Protein AF-A0AA40EVZ8-F1 (afdb_monomer)

Radius of gyration: 26.09 Å; Cα contacts (8 Å, |Δi|>4): 623; chains: 1; bounding box: 68×46×66 Å

Mean predicted aligned error: 11.77 Å

Sequence (344 aa):
MRFLNFVPLALCVHDVLAAGPPVFFFTKFPTSTTALRDELITRMDNISRWSCTNEPGVTKYALVIPRGGGDNLTAYSIEQYDDDPTFLSHLSAPLVSTSLFSWSTSTPNLWTSDPLVQNFTLLPNDMTFSKPEFAKASNPYIVVESLTYTSGGVHHVMDHWEEEVAAARNETGTLLFGVYGDPTNNNRLWTLAAYESEQYWREVHEKSETARELRFAWWAAEELVGLGSRFYCYNLTDNFPAEVDKILAYLNFDMVSQGTYYVSDGDGSTGRGWRTQPSADVIEKLWLDYFAGIGIAAKERAIGFDSDHFFFQEILKKSVGFLSRAWMLRRILAIIRRVTISIM

Foldseek 3Di:
DDKFKWWWPAKAADPDQQPAFKKKKKKKFQFPDLVLVVLLSVLLNVLRVCCSVPQNQFRIWTKIDGPDPPDSRMIMIITMGSDPVSVVVSCVDPSNCVSPVVCVVPDPRGHPDPMDMFIWAADPDCQWDAAPCVNVQPTWTKMKDKDFAPFPADPVCVVLSNVLSVQLVVQPFWRIWGKTAGPVHRRMIMIITIGSDPCCCVPPSCPDPSNQDDDDDDDPPLVVPQPPLQVVLVCCVPPNVVVLVSDQEAEAEPADDDAAKEKEPQVCVVVDADDFAPCLVVRRVVVCVVCVRVVGDHHYDHYYSSGSRNSCCPRSVHGYMYIHGDDDDPPPVVVVVPDDDDDD

InterPro domains:
  IPR007484 Peptidase M28 [PF04389] (206-314)
  IPR011008 Dimeric alpha-beta barrel [SSF54909] (140-215)

Secondary structure (DSSP, 8-state):
-EEEEEEEEEEEE-----SSS-EEEEEEEEBSSHHHHHHHHHHHHHHHHHHHHH-TTEEEEEEEEETTSS-SSEEEEEEEESSHHHHHHHHHSHHHIIIIIIHHHHSTT-BSSPPEEEEEEEPSS--EEE-GGGGG-SS-EEEEEEEE-SSS-GGGGHHHHHHHHHHHHH-TTEEEEEEEEETTEEEEEEEEEEES-HHHHHHTGGGSTTSPPPPP-----GGGTSHHHHHHHHHHHHH-HHHHHT--EEEE-----SS-EEEEESS-TTS-SSPPPTTHHHHHHHHHHHHHHTT---EEEE--SSSTHHHHHHTS--EEEEEEE----SSGGGTGGG------

Structure (mmCIF, N/CA/C/O backbone):
data_AF-A0AA40EVZ8-F1
#
_entry.id   AF-A0AA40EVZ8-F1
#
loop_
_atom_site.group_PDB
_atom_site.id
_atom_site.type_symbol
_atom_site.label_atom_id
_atom_site.label_alt_id
_atom_site.label_comp_id
_atom_site.label_asym_id
_atom_site.label_entity_id
_atom_site.label_seq_id
_atom_site.pdbx_PDB_ins_code
_atom_site.Cartn_x
_atom_site.Cartn_y
_atom_site.Cartn_z
_atom_site.occupancy
_atom_site.B_iso_or_equiv
_atom_site.auth_seq_id
_atom_site.auth_comp_id
_atom_site.auth_asym_id
_atom_site.auth_atom_id
_atom_site.pdbx_PDB_model_num
ATOM 1 N N . MET A 1 1 ? 4.865 7.133 -0.398 1.00 43.25 1 MET A N 1
ATOM 2 C CA . MET A 1 1 ? 4.181 5.924 0.093 1.00 43.25 1 MET A CA 1
ATOM 3 C C . MET A 1 1 ? 4.018 6.064 1.594 1.00 43.25 1 MET A C 1
ATOM 5 O O . MET A 1 1 ? 4.972 6.472 2.250 1.00 43.25 1 MET A O 1
ATOM 9 N N . ARG A 1 2 ? 2.814 5.860 2.127 1.00 54.88 2 ARG A N 1
ATOM 10 C CA . ARG A 1 2 ? 2.599 5.744 3.576 1.00 54.88 2 ARG A CA 1
ATOM 11 C C . ARG A 1 2 ? 2.208 4.301 3.839 1.00 54.88 2 ARG A C 1
ATOM 13 O O . ARG A 1 2 ? 1.255 3.848 3.222 1.00 54.88 2 ARG A O 1
ATOM 20 N N . PHE A 1 3 ? 2.956 3.643 4.715 1.00 52.53 3 PHE A N 1
ATOM 21 C CA . PHE A 1 3 ? 2.751 2.256 5.112 1.00 52.53 3 PHE A CA 1
ATOM 22 C C . PHE A 1 3 ? 2.165 2.234 6.516 1.00 52.53 3 PHE A C 1
ATOM 24 O O . PHE A 1 3 ? 2.701 2.889 7.416 1.00 52.53 3 PHE A O 1
ATOM 31 N N . LEU A 1 4 ? 1.071 1.505 6.700 1.00 73.75 4 LEU A N 1
ATOM 32 C CA . LEU A 1 4 ? 0.518 1.221 8.014 1.00 73.75 4 LEU A CA 1
ATOM 33 C C . LEU A 1 4 ? 0.365 -0.286 8.151 1.00 73.75 4 LEU A C 1
ATOM 35 O O . LEU A 1 4 ? -0.338 -0.911 7.360 1.00 73.75 4 LEU A O 1
ATOM 39 N N . ASN A 1 5 ? 1.013 -0.844 9.172 1.00 79.75 5 ASN A N 1
ATOM 40 C CA . ASN A 1 5 ? 1.009 -2.280 9.415 1.00 79.75 5 ASN A CA 1
ATOM 41 C C . ASN A 1 5 ? 0.344 -2.559 10.752 1.00 79.75 5 ASN A C 1
ATOM 43 O O . ASN A 1 5 ? 0.558 -1.820 11.719 1.00 79.75 5 ASN A O 1
ATOM 47 N N . PHE A 1 6 ? -0.444 -3.627 10.816 1.00 82.25 6 PHE A N 1
ATOM 48 C CA . PHE A 1 6 ? -1.391 -3.802 11.906 1.00 82.25 6 PHE A CA 1
ATOM 49 C C . PHE A 1 6 ? -1.311 -5.148 12.623 1.00 82.25 6 PHE A C 1
ATOM 51 O O . PHE A 1 6 ? -0.809 -6.148 12.101 1.00 82.25 6 PHE A O 1
ATOM 58 N N . VAL A 1 7 ? -1.836 -5.152 13.848 1.00 75.25 7 VAL A N 1
ATOM 59 C CA . VAL A 1 7 ? -2.232 -6.344 14.601 1.00 75.25 7 VAL A CA 1
ATOM 60 C C . VAL A 1 7 ? -3.764 -6.402 14.601 1.00 75.25 7 VAL A C 1
ATOM 62 O O . VAL A 1 7 ? -4.383 -5.435 15.059 1.00 75.25 7 VAL A O 1
ATOM 65 N N . PRO A 1 8 ? -4.387 -7.477 14.087 1.00 74.38 8 PRO A N 1
ATOM 66 C CA . PRO A 1 8 ? -5.832 -7.646 14.174 1.00 74.38 8 PRO A CA 1
ATOM 67 C C . PRO A 1 8 ? -6.249 -8.018 15.598 1.00 74.38 8 PRO A C 1
ATOM 69 O O . PRO A 1 8 ? -5.583 -8.798 16.276 1.00 74.38 8 PRO A O 1
ATOM 72 N N . LEU A 1 9 ? -7.367 -7.452 16.041 1.00 72.25 9 LEU A N 1
ATOM 73 C CA . LEU A 1 9 ? -7.984 -7.708 17.346 1.00 72.25 9 LEU A CA 1
ATOM 74 C C . LEU A 1 9 ? -9.318 -8.444 17.206 1.00 72.25 9 LEU A C 1
ATOM 76 O O . LEU A 1 9 ? -9.661 -9.276 18.040 1.00 72.25 9 LEU A O 1
ATOM 80 N N . ALA A 1 10 ? -10.032 -8.157 16.121 1.00 71.12 10 ALA A N 1
ATOM 81 C CA . ALA A 1 10 ? -11.220 -8.866 15.676 1.00 71.12 10 ALA A CA 1
ATOM 82 C C . ALA A 1 10 ? -11.133 -9.004 14.156 1.00 71.12 10 ALA A C 1
ATOM 84 O O . ALA A 1 10 ? -10.716 -8.054 13.488 1.00 71.12 10 ALA A O 1
ATOM 85 N N . LEU A 1 11 ? -11.495 -10.171 13.626 1.00 76.38 11 LEU A N 1
ATOM 86 C CA . LEU A 1 11 ? -11.513 -10.442 12.194 1.00 76.38 11 LEU A CA 1
ATOM 87 C C . LEU A 1 11 ? -12.752 -11.272 11.856 1.00 76.38 11 LEU A C 1
ATOM 89 O O . LEU A 1 11 ? -12.916 -12.385 12.352 1.00 76.38 11 LEU A O 1
ATOM 93 N N . CYS A 1 12 ? -13.604 -10.720 11.004 1.00 76.94 12 CYS A N 1
ATOM 94 C CA . CYS A 1 12 ? -14.681 -11.421 10.328 1.00 76.94 12 CYS A CA 1
ATOM 95 C C . CYS A 1 12 ? -14.440 -11.339 8.825 1.00 76.94 12 CYS A C 1
ATOM 97 O O . CYS A 1 12 ? -14.212 -10.250 8.296 1.00 76.94 12 CYS A O 1
ATOM 99 N N . VAL A 1 13 ? -14.482 -12.485 8.152 1.00 76.38 13 VAL A N 1
ATOM 100 C CA . VAL A 1 13 ? -14.365 -12.575 6.698 1.00 76.38 13 VAL A CA 1
ATOM 101 C C . VAL A 1 13 ? -15.349 -13.630 6.225 1.00 76.38 13 VAL A C 1
ATOM 103 O O . VAL A 1 13 ? -15.296 -14.776 6.677 1.00 76.38 13 VAL A O 1
ATOM 106 N N . HIS A 1 14 ? -16.242 -13.242 5.325 1.00 70.31 14 HIS A N 1
ATOM 107 C CA . HIS A 1 14 ? -17.140 -14.155 4.641 1.00 70.31 14 HIS A CA 1
ATOM 108 C C . HIS A 1 14 ? -16.709 -14.293 3.181 1.00 70.31 14 HIS A C 1
ATOM 110 O O . HIS A 1 14 ? -16.587 -13.300 2.465 1.00 70.31 14 HIS A O 1
ATOM 116 N N . ASP A 1 15 ? -16.508 -15.534 2.734 1.00 57.72 15 ASP A N 1
ATOM 117 C CA . ASP A 1 15 ? -16.318 -15.862 1.319 1.00 57.72 15 ASP A CA 1
ATOM 118 C C . ASP A 1 15 ? -17.684 -15.870 0.625 1.00 57.72 15 ASP A C 1
ATOM 120 O O . ASP A 1 15 ? -18.272 -16.921 0.362 1.00 57.72 15 ASP A O 1
ATOM 124 N N . VAL A 1 16 ? -18.231 -14.682 0.384 1.00 55.97 16 VAL A N 1
ATOM 125 C CA . VAL A 1 16 ? -19.480 -14.514 -0.361 1.00 55.97 16 VAL A CA 1
ATOM 126 C C . VAL A 1 16 ? -19.206 -13.570 -1.520 1.00 55.97 16 VAL A C 1
ATOM 128 O O . VAL A 1 16 ? -18.568 -12.530 -1.362 1.00 55.97 16 VAL A O 1
ATOM 131 N N . LEU A 1 17 ? -19.647 -13.967 -2.713 1.00 53.94 17 LEU A N 1
ATOM 132 C CA . LEU A 1 17 ? -19.655 -13.072 -3.864 1.00 53.94 17 LEU A CA 1
ATOM 133 C C . LEU A 1 17 ? -20.630 -11.936 -3.555 1.00 53.94 17 LEU A C 1
ATOM 135 O O . LEU A 1 17 ? -21.810 -12.204 -3.326 1.00 53.94 17 LEU A O 1
ATOM 139 N N . ALA A 1 18 ? -20.130 -10.701 -3.548 1.00 57.94 18 ALA A N 1
ATOM 140 C CA . ALA A 1 18 ? -20.951 -9.529 -3.284 1.00 57.94 18 ALA A CA 1
ATOM 141 C C . ALA A 1 18 ? -22.151 -9.488 -4.243 1.00 57.94 18 ALA A C 1
ATOM 143 O O . ALA A 1 18 ? -22.001 -9.668 -5.455 1.00 57.94 18 ALA A O 1
ATOM 144 N N . ALA A 1 19 ? -23.347 -9.273 -3.693 1.00 54.97 19 ALA A N 1
ATOM 145 C CA . ALA A 1 19 ? -24.580 -9.200 -4.476 1.00 54.97 19 ALA A CA 1
ATOM 146 C C . ALA A 1 19 ? -24.667 -7.916 -5.330 1.00 54.97 19 ALA A C 1
ATOM 148 O O . ALA A 1 19 ? -25.376 -7.895 -6.340 1.00 54.97 19 ALA A O 1
ATOM 149 N N . GLY A 1 20 ? -23.931 -6.868 -4.942 1.00 60.66 20 GLY A N 1
ATOM 150 C CA . GLY A 1 20 ? -23.791 -5.590 -5.641 1.00 60.66 20 GLY A CA 1
ATOM 151 C C . GLY A 1 20 ? -22.326 -5.131 -5.722 1.00 60.66 20 GLY A C 1
ATOM 152 O O . GLY A 1 20 ? -21.421 -5.924 -5.459 1.00 60.66 20 GLY A O 1
ATOM 153 N N . PRO A 1 21 ? -22.054 -3.876 -6.139 1.00 73.75 21 PRO A N 1
ATOM 154 C CA . PRO A 1 21 ? -20.709 -3.319 -6.070 1.00 73.75 21 PRO A CA 1
ATOM 155 C C . PRO A 1 21 ? -20.333 -3.128 -4.592 1.00 73.75 21 PRO A C 1
ATOM 157 O O . PRO A 1 21 ? -20.949 -2.290 -3.928 1.00 73.75 21 PRO A O 1
ATOM 160 N N . PRO A 1 22 ? -19.349 -3.874 -4.062 1.00 82.56 22 PRO A N 1
ATOM 161 C CA . PRO A 1 22 ? -19.031 -3.805 -2.651 1.00 82.56 22 PRO A CA 1
ATOM 162 C C . PRO A 1 22 ? -18.522 -2.424 -2.260 1.00 82.56 22 PRO A C 1
ATOM 164 O O . PRO A 1 22 ? -17.801 -1.759 -3.009 1.00 82.56 22 PRO A O 1
ATOM 167 N N . VAL A 1 23 ? -18.872 -2.029 -1.044 1.00 87.19 23 VAL A N 1
ATOM 168 C CA . VAL A 1 23 ? -18.446 -0.771 -0.435 1.00 87.19 23 VAL A CA 1
ATOM 169 C C . VAL A 1 23 ? -17.374 -1.092 0.582 1.00 87.19 23 VAL A C 1
ATOM 171 O O . VAL A 1 23 ? -17.553 -1.991 1.403 1.00 87.19 23 VAL A O 1
ATOM 174 N N . PHE A 1 24 ? -16.257 -0.375 0.528 1.00 89.38 24 PHE A N 1
ATOM 175 C CA . PHE A 1 24 ? -15.118 -0.637 1.392 1.00 89.38 24 PHE A CA 1
ATOM 176 C C . PHE A 1 24 ? -14.679 0.636 2.116 1.00 89.38 24 PHE A C 1
ATOM 178 O O . PHE A 1 24 ? -14.415 1.662 1.488 1.00 89.38 24 PHE A O 1
ATOM 185 N N . PHE A 1 25 ? -14.508 0.534 3.433 1.00 91.62 25 PHE A N 1
ATOM 186 C CA . PHE A 1 25 ? -14.056 1.617 4.292 1.00 91.62 25 PHE A CA 1
ATOM 187 C C . PHE A 1 25 ? -12.798 1.244 5.070 1.00 91.62 25 PHE A C 1
ATOM 189 O O . PHE A 1 25 ? -12.680 0.164 5.649 1.00 91.62 25 PHE A O 1
ATOM 196 N N . PHE A 1 26 ? -11.880 2.203 5.141 1.00 93.38 26 PHE A N 1
ATOM 197 C CA . PHE A 1 26 ? -10.767 2.210 6.074 1.00 93.38 26 PHE A CA 1
ATOM 198 C C . PHE A 1 26 ? -10.894 3.430 6.985 1.00 93.38 26 PHE A C 1
ATOM 200 O O . PHE A 1 26 ? -10.751 4.570 6.533 1.00 93.38 26 PHE A O 1
ATOM 207 N N . THR A 1 27 ? -11.167 3.201 8.268 1.00 94.81 27 THR A N 1
ATOM 208 C CA . THR A 1 27 ? -11.400 4.283 9.230 1.00 94.81 27 THR A CA 1
ATOM 209 C C . THR A 1 27 ? -10.268 4.365 10.237 1.00 94.81 27 THR A C 1
ATOM 211 O O . THR A 1 27 ? -9.877 3.363 10.829 1.00 94.81 27 THR A O 1
ATOM 214 N N . LYS A 1 28 ? -9.752 5.574 10.470 1.00 95.25 28 LYS A N 1
ATOM 215 C CA . LYS A 1 28 ? -8.812 5.886 11.549 1.00 95.25 28 LYS A CA 1
ATOM 216 C C . LYS A 1 28 ? -9.556 6.535 12.713 1.00 95.25 28 LYS A C 1
ATOM 218 O O . LYS A 1 28 ? -10.166 7.587 12.538 1.00 95.25 28 LYS A O 1
ATOM 223 N N . PHE A 1 29 ? -9.387 5.981 13.909 1.00 96.31 29 PHE A N 1
ATOM 224 C CA . PHE A 1 29 ? -9.956 6.478 15.162 1.00 96.31 29 PHE A CA 1
ATOM 225 C C . PHE A 1 29 ? -8.851 6.994 16.098 1.00 96.31 29 PHE A C 1
ATOM 227 O O . PHE A 1 29 ? -8.222 6.201 16.805 1.00 96.31 29 PHE A O 1
ATOM 234 N N . PRO A 1 30 ? -8.570 8.309 16.116 1.00 96.62 30 PRO A N 1
ATOM 235 C CA . PRO A 1 30 ? -7.475 8.873 16.898 1.00 96.62 30 PRO A CA 1
ATOM 236 C C . PRO A 1 30 ? -7.960 9.272 18.301 1.00 96.62 30 PRO A C 1
ATOM 238 O O . PRO A 1 30 ? -8.280 10.437 18.554 1.00 96.62 30 PRO A O 1
ATOM 241 N N . THR A 1 31 ? -8.053 8.309 19.221 1.00 97.75 31 THR A N 1
ATOM 242 C CA . THR A 1 31 ? -8.566 8.580 20.577 1.00 97.75 31 THR A CA 1
ATOM 243 C C . THR A 1 31 ? -7.621 9.460 21.398 1.00 97.75 31 THR A C 1
ATOM 245 O O . THR A 1 31 ? -6.427 9.548 21.118 1.00 97.75 31 THR A O 1
ATOM 248 N N . SER A 1 32 ? -8.143 10.135 22.421 1.00 97.44 32 SER A N 1
ATOM 249 C CA . SER A 1 32 ? -7.351 11.021 23.286 1.00 97.44 32 SER A CA 1
ATOM 250 C C . SER A 1 32 ? -6.567 10.305 24.385 1.00 97.44 32 SER A C 1
ATOM 252 O O . SER A 1 32 ? -5.611 10.871 24.915 1.00 97.44 32 SER A O 1
ATOM 254 N N . THR A 1 33 ? -6.945 9.072 24.737 1.00 97.19 33 THR A N 1
ATOM 255 C CA . THR A 1 33 ? -6.269 8.277 25.771 1.00 97.19 33 THR A CA 1
ATOM 256 C C . THR A 1 33 ? -6.293 6.790 25.430 1.00 97.19 33 THR A C 1
ATOM 258 O O . THR A 1 33 ? -7.223 6.305 24.789 1.00 97.19 33 THR A O 1
ATOM 261 N N . THR A 1 34 ? -5.317 6.033 25.934 1.00 95.81 34 THR A N 1
ATOM 262 C CA . THR A 1 34 ? -5.272 4.571 25.761 1.00 95.81 34 THR A CA 1
ATOM 263 C C . THR A 1 34 ? -6.494 3.873 26.367 1.00 95.81 34 THR A C 1
ATOM 265 O O . THR A 1 34 ? -6.986 2.916 25.787 1.00 95.81 34 THR A O 1
ATOM 268 N N . ALA A 1 35 ? -7.046 4.378 27.476 1.00 96.75 35 ALA A N 1
ATOM 269 C CA . ALA A 1 35 ? -8.259 3.812 28.073 1.00 96.75 35 ALA A CA 1
ATOM 270 C C . ALA A 1 35 ? -9.471 3.928 27.132 1.00 96.75 35 ALA A C 1
ATOM 272 O O . ALA A 1 35 ? -10.226 2.973 26.972 1.00 96.75 35 ALA A O 1
ATOM 273 N N . LEU A 1 36 ? -9.622 5.072 26.457 1.00 97.50 36 LEU A N 1
ATOM 274 C CA . LEU A 1 36 ? -10.677 5.275 25.462 1.00 97.50 36 LEU A CA 1
ATOM 275 C C . LEU A 1 36 ? -10.440 4.444 24.196 1.00 97.50 36 LEU A C 1
ATOM 277 O O . LEU A 1 36 ? -11.393 3.928 23.617 1.00 97.50 36 LEU A O 1
ATOM 281 N N . ARG A 1 37 ? -9.176 4.269 23.792 1.00 96.00 37 ARG A N 1
ATOM 282 C CA . ARG A 1 37 ? -8.767 3.341 22.727 1.00 96.00 37 ARG A CA 1
ATOM 283 C C . ARG A 1 37 ? -9.192 1.908 23.052 1.00 96.00 37 ARG A C 1
ATOM 285 O O . ARG A 1 37 ? -9.784 1.244 22.208 1.00 96.00 37 ARG A O 1
ATOM 292 N N . ASP A 1 38 ? -8.919 1.438 24.264 1.00 95.00 38 ASP A N 1
ATOM 293 C CA . ASP A 1 38 ? -9.247 0.077 24.708 1.00 95.00 38 ASP A CA 1
ATOM 294 C C . ASP A 1 38 ? -10.770 -0.130 24.853 1.00 95.00 38 ASP A C 1
ATOM 296 O O . ASP A 1 38 ? -11.300 -1.192 24.508 1.00 95.00 38 ASP A O 1
ATOM 300 N N . GLU A 1 39 ? -11.501 0.901 25.291 1.00 96.38 39 GLU A N 1
ATOM 301 C CA . GLU A 1 39 ? -12.966 0.877 25.321 1.00 96.38 39 GLU A CA 1
ATOM 302 C C . GLU A 1 39 ? -13.566 0.840 23.905 1.00 96.38 39 GLU A C 1
ATOM 304 O O . GLU A 1 39 ? -14.451 0.022 23.639 1.00 96.38 39 GLU A O 1
ATOM 309 N N . LEU A 1 40 ? -13.049 1.655 22.975 1.00 95.94 40 LEU A N 1
ATOM 310 C CA . LEU A 1 40 ? -13.421 1.599 21.558 1.00 95.94 40 LEU A CA 1
ATOM 311 C C . LEU A 1 40 ? -13.184 0.197 20.992 1.00 95.94 40 LEU A C 1
ATOM 313 O O . LEU A 1 40 ? -14.065 -0.343 20.327 1.00 95.94 40 LEU A O 1
ATOM 317 N N . ILE A 1 41 ? -12.024 -0.405 21.284 1.00 94.06 41 ILE A N 1
ATOM 318 C CA . ILE A 1 41 ? -11.699 -1.760 20.834 1.00 94.06 41 ILE A CA 1
ATOM 319 C C . ILE A 1 41 ? -12.754 -2.754 21.311 1.00 94.06 41 ILE A C 1
ATOM 321 O O . ILE A 1 41 ? -13.282 -3.519 20.512 1.00 94.06 41 ILE A O 1
ATOM 325 N N . THR A 1 42 ? -13.091 -2.717 22.599 1.00 94.25 42 THR A N 1
ATOM 326 C CA . THR A 1 42 ? -14.072 -3.634 23.197 1.00 94.25 42 THR A CA 1
ATOM 327 C C . THR A 1 42 ? -15.445 -3.494 22.535 1.00 94.25 42 THR A C 1
ATOM 329 O O . THR A 1 42 ? -16.118 -4.484 22.245 1.00 94.25 42 THR A O 1
ATOM 332 N N . ARG A 1 43 ? -15.871 -2.256 22.264 1.00 94.75 43 ARG A N 1
ATOM 333 C CA . ARG A 1 43 ? -17.155 -1.957 21.615 1.00 94.75 43 ARG A CA 1
ATOM 334 C C . ARG A 1 43 ? -17.179 -2.428 20.160 1.00 94.75 43 ARG A C 1
ATOM 336 O O . ARG A 1 43 ? -18.139 -3.072 19.747 1.00 94.75 43 ARG A O 1
ATOM 343 N N . MET A 1 44 ? -16.113 -2.156 19.413 1.00 93.75 44 MET A N 1
ATOM 344 C CA . MET A 1 44 ? -15.973 -2.543 18.008 1.00 93.75 44 MET A CA 1
ATOM 345 C C . MET A 1 44 ? -15.795 -4.056 17.825 1.00 93.75 44 MET A C 1
ATOM 347 O O . MET A 1 44 ? -16.301 -4.604 16.853 1.00 93.75 44 MET A O 1
ATOM 351 N N . ASP A 1 45 ? -15.144 -4.753 18.759 1.00 90.69 45 ASP A N 1
ATOM 352 C CA . ASP A 1 45 ? -15.052 -6.221 18.775 1.00 90.69 45 ASP A CA 1
ATOM 353 C C . ASP A 1 45 ? -16.440 -6.865 18.934 1.00 90.69 45 ASP A C 1
ATOM 355 O O . ASP A 1 45 ? -16.804 -7.780 18.193 1.00 90.69 45 ASP A O 1
ATOM 359 N N . ASN A 1 46 ? -17.272 -6.323 19.831 1.00 92.06 46 ASN A N 1
ATOM 360 C CA . ASN A 1 46 ? -18.659 -6.768 19.979 1.00 92.06 46 ASN A CA 1
ATOM 361 C C . ASN A 1 46 ? -19.484 -6.528 18.707 1.00 92.06 46 ASN A C 1
ATOM 363 O O . ASN A 1 46 ? -20.229 -7.420 18.296 1.00 92.06 46 ASN A O 1
ATOM 367 N N . ILE A 1 47 ? -19.333 -5.358 18.074 1.00 93.06 47 ILE A N 1
ATOM 368 C CA . ILE A 1 47 ? -19.968 -5.060 16.782 1.00 93.06 47 ILE A CA 1
ATOM 369 C C . ILE A 1 47 ? -19.504 -6.069 15.731 1.00 93.06 47 ILE A C 1
ATOM 371 O O . ILE A 1 47 ? -20.343 -6.701 15.098 1.00 93.06 47 ILE A O 1
ATOM 375 N N . SER A 1 48 ? -18.194 -6.271 15.587 1.00 89.81 48 SER A N 1
ATOM 376 C CA . SER A 1 48 ? -17.606 -7.170 14.593 1.00 89.81 48 SER A CA 1
ATOM 377 C C . SER A 1 48 ? -18.161 -8.591 14.710 1.00 89.81 48 SER A C 1
ATOM 379 O O . SER A 1 48 ? -18.687 -9.125 13.735 1.00 89.81 48 SER A O 1
ATOM 381 N N . ARG A 1 49 ? -18.131 -9.190 15.910 1.00 88.12 49 ARG A N 1
ATOM 382 C CA . ARG A 1 49 ? -18.638 -10.558 16.134 1.00 88.12 49 ARG A CA 1
ATOM 383 C C . ARG A 1 49 ? -20.136 -10.685 15.879 1.00 88.12 49 ARG A C 1
ATOM 385 O O . ARG A 1 49 ? -20.583 -11.689 15.322 1.00 88.12 49 ARG A O 1
ATOM 392 N N . TRP A 1 50 ? -20.911 -9.687 16.304 1.00 92.00 50 TRP A N 1
ATOM 393 C CA . TRP A 1 50 ? -22.352 -9.677 16.078 1.00 92.00 50 TRP A CA 1
ATOM 394 C C . TRP A 1 50 ? -22.673 -9.556 14.588 1.00 92.00 50 TRP A C 1
ATOM 396 O O . TRP A 1 50 ? -23.440 -10.373 14.082 1.00 92.00 50 TRP A O 1
ATOM 406 N N . SER A 1 51 ? -22.036 -8.615 13.889 1.00 91.12 51 SER A N 1
ATOM 407 C CA . SER A 1 51 ? -22.212 -8.384 12.448 1.00 91.12 51 SER A CA 1
ATOM 408 C C . SER A 1 51 ? -21.882 -9.654 11.666 1.00 91.12 51 SER A C 1
ATOM 410 O O . SER A 1 51 ? -22.704 -10.138 10.900 1.00 91.12 51 SER A O 1
ATOM 412 N N . CYS A 1 52 ? -20.762 -10.304 12.000 1.00 83.88 52 CYS A N 1
ATOM 413 C CA . CYS A 1 52 ? -20.338 -11.574 11.402 1.00 83.88 52 CYS A CA 1
ATOM 414 C C . CYS A 1 52 ? -21.366 -12.713 11.520 1.00 83.88 52 CYS A C 1
ATOM 416 O O . CYS A 1 52 ? -21.358 -13.672 10.758 1.00 83.88 52 CYS A O 1
ATOM 418 N N . THR A 1 53 ? -22.226 -12.665 12.538 1.00 87.50 53 THR A N 1
ATOM 419 C CA . THR A 1 53 ? -23.222 -13.718 12.777 1.00 87.50 53 THR A CA 1
ATOM 420 C C . THR A 1 53 ? -24.602 -13.334 12.242 1.00 87.50 53 THR A C 1
ATOM 422 O O . THR A 1 53 ? -25.384 -14.210 11.882 1.00 87.50 53 THR A O 1
ATOM 425 N N . ASN A 1 54 ? -24.928 -12.039 12.226 1.00 91.56 54 ASN A N 1
ATOM 426 C CA . ASN A 1 54 ? -26.296 -11.552 12.037 1.00 91.56 54 ASN A CA 1
ATOM 427 C C . ASN A 1 54 ? -26.485 -10.729 10.756 1.00 91.56 54 ASN A C 1
ATOM 429 O O . ASN A 1 54 ? -27.625 -10.494 10.361 1.00 91.56 54 ASN A O 1
ATOM 433 N N . GLU A 1 55 ? -25.403 -10.305 10.103 1.00 91.62 55 GLU A N 1
ATOM 434 C CA . GLU A 1 55 ? -25.434 -9.418 8.942 1.00 91.62 55 GLU A CA 1
ATOM 435 C C . GLU A 1 55 ? -24.674 -10.055 7.769 1.00 91.62 55 GLU A C 1
ATOM 437 O O . GLU A 1 55 ? -23.496 -9.773 7.560 1.00 91.62 55 GLU A O 1
ATOM 442 N N . PRO A 1 56 ? -25.330 -10.922 6.976 1.00 84.19 56 PRO A N 1
ATOM 443 C CA . PRO A 1 56 ? -24.653 -11.723 5.953 1.00 84.19 56 PRO A CA 1
ATOM 444 C C . PRO A 1 56 ? -23.964 -10.900 4.854 1.00 84.19 56 PRO A C 1
ATOM 446 O O . PRO A 1 56 ? -23.042 -11.409 4.227 1.00 84.19 56 PRO A O 1
ATOM 449 N N . GLY A 1 57 ? -24.380 -9.649 4.632 1.00 87.25 57 GLY A N 1
ATOM 450 C CA . GLY A 1 57 ? -23.743 -8.756 3.661 1.00 87.25 57 GLY A CA 1
ATOM 451 C C . GLY A 1 57 ? -22.527 -7.984 4.198 1.00 87.25 57 GLY A C 1
ATOM 452 O O . GLY A 1 57 ? -21.950 -7.181 3.468 1.00 87.25 57 GLY A O 1
ATOM 453 N N . VAL A 1 58 ? -22.125 -8.191 5.460 1.00 90.12 58 VAL A N 1
ATOM 454 C CA . VAL A 1 58 ? -20.879 -7.648 6.032 1.00 90.12 58 VAL A CA 1
ATOM 455 C C . VAL A 1 58 ? -19.744 -8.619 5.724 1.00 90.12 58 VAL A C 1
ATOM 457 O O . VAL A 1 58 ? -19.434 -9.515 6.503 1.00 90.12 58 VAL A O 1
ATOM 460 N N . THR A 1 59 ? -19.127 -8.474 4.554 1.00 85.75 59 THR A N 1
ATOM 461 C CA . THR A 1 59 ? -18.178 -9.465 4.020 1.00 85.75 59 THR A CA 1
ATOM 462 C C . THR A 1 59 ? -16.793 -9.399 4.644 1.00 85.75 59 THR A C 1
ATOM 464 O O . THR A 1 59 ? -16.116 -10.426 4.725 1.00 85.75 59 THR A O 1
ATOM 467 N N . LYS A 1 60 ? -16.352 -8.226 5.109 1.00 86.94 60 LYS A N 1
ATOM 468 C CA . LYS A 1 60 ? -15.119 -8.084 5.897 1.00 86.94 60 LYS A CA 1
ATOM 469 C C . LYS A 1 60 ? -15.340 -7.109 7.036 1.00 86.94 60 LYS A C 1
ATOM 471 O O . LYS A 1 60 ? -15.885 -6.031 6.836 1.00 86.94 60 LYS A O 1
ATOM 476 N N . TYR A 1 61 ? -14.851 -7.461 8.214 1.00 89.12 61 TYR A N 1
ATOM 477 C CA . TYR A 1 61 ? -14.794 -6.553 9.348 1.00 89.12 61 TYR A CA 1
ATOM 478 C C . TYR A 1 61 ? -13.543 -6.864 10.155 1.00 89.12 61 TYR A C 1
ATOM 480 O O . TYR A 1 61 ? -13.455 -7.915 10.790 1.00 89.12 61 TYR A O 1
ATOM 488 N N . ALA A 1 62 ? -12.579 -5.953 10.151 1.00 87.50 62 ALA A N 1
ATOM 489 C CA . ALA A 1 62 ? -11.389 -6.069 10.971 1.00 87.50 62 ALA A CA 1
ATOM 490 C C . ALA A 1 62 ? -11.194 -4.822 11.822 1.00 87.50 62 ALA A C 1
ATOM 492 O O . ALA A 1 62 ? -11.236 -3.698 11.328 1.00 87.50 62 ALA A O 1
ATOM 493 N N . LEU A 1 63 ? -10.924 -5.042 13.104 1.00 90.12 63 LEU A N 1
ATOM 494 C CA . LEU A 1 63 ? -10.434 -4.015 14.007 1.00 90.12 63 LEU A CA 1
ATOM 495 C C . LEU A 1 63 ? -8.938 -4.231 14.204 1.00 90.12 63 LEU A C 1
ATOM 497 O O . LEU A 1 63 ? -8.504 -5.319 14.586 1.00 90.12 63 LEU A O 1
ATOM 501 N N . VAL A 1 64 ? -8.159 -3.187 13.958 1.00 91.31 64 VAL A N 1
ATOM 502 C CA . VAL A 1 64 ? -6.705 -3.260 13.860 1.00 91.31 64 VAL A CA 1
ATOM 503 C C . VAL A 1 64 ? -6.026 -2.126 14.626 1.00 91.31 64 VAL A C 1
ATOM 505 O O . VAL A 1 64 ? -6.536 -1.010 14.712 1.00 91.31 64 VAL A O 1
ATOM 508 N N . ILE A 1 65 ? -4.843 -2.400 15.177 1.00 91.88 65 ILE A N 1
ATOM 509 C CA . ILE A 1 65 ? -3.979 -1.398 15.824 1.00 91.88 65 ILE A CA 1
ATOM 510 C C . ILE A 1 65 ? -2.588 -1.380 15.188 1.00 91.88 65 ILE A C 1
ATOM 512 O O . ILE A 1 65 ? -2.155 -2.420 14.685 1.00 91.88 65 ILE A O 1
ATOM 516 N N . PRO A 1 66 ? -1.866 -0.243 15.211 1.00 90.75 66 PRO A N 1
ATOM 517 C CA . PRO A 1 66 ? -0.507 -0.171 14.686 1.00 90.75 66 PRO A CA 1
ATOM 518 C C . PRO A 1 66 ? 0.422 -1.207 15.319 1.00 90.75 66 PRO A C 1
ATOM 520 O O . PRO A 1 66 ? 0.498 -1.355 16.541 1.00 90.75 66 PRO A O 1
ATOM 523 N N . ARG A 1 67 ? 1.176 -1.909 14.477 1.00 86.88 67 ARG A N 1
ATOM 524 C CA . ARG A 1 67 ? 2.243 -2.814 14.902 1.00 86.88 67 ARG A CA 1
ATOM 525 C C . ARG A 1 67 ? 3.492 -2.000 15.272 1.00 86.88 67 ARG A C 1
ATOM 527 O O . ARG A 1 67 ? 3.795 -1.000 14.631 1.00 86.88 67 ARG A O 1
ATOM 534 N N . GLY A 1 68 ? 4.226 -2.423 16.307 1.00 78.81 68 GLY A N 1
ATOM 535 C CA . GLY A 1 68 ? 5.503 -1.801 16.710 1.00 78.81 68 GLY A CA 1
ATOM 536 C C . GLY A 1 68 ? 5.443 -0.830 17.900 1.00 78.81 68 GLY A C 1
ATOM 537 O O . GLY A 1 68 ? 6.469 -0.271 18.270 1.00 78.81 68 GLY A O 1
ATOM 538 N N . GLY A 1 69 ? 4.277 -0.642 18.531 1.00 71.38 69 GLY A N 1
ATOM 539 C CA . GLY A 1 69 ? 4.155 -0.025 19.864 1.00 71.38 69 GLY A CA 1
ATOM 540 C C . GLY A 1 69 ? 4.370 1.494 19.961 1.00 71.38 69 GLY A C 1
ATOM 541 O O . GLY A 1 69 ? 4.262 2.036 21.056 1.00 71.38 69 GLY A O 1
ATOM 542 N N . GLY A 1 70 ? 4.646 2.187 18.850 1.00 79.31 70 GLY A N 1
ATOM 543 C CA . GLY A 1 70 ? 4.850 3.645 18.831 1.00 79.31 70 GLY A CA 1
ATOM 544 C C . GLY A 1 70 ? 3.566 4.484 18.887 1.00 79.31 70 GLY A C 1
ATOM 545 O O . GLY A 1 70 ? 3.622 5.649 19.267 1.00 79.31 70 GLY A O 1
ATOM 546 N N . ASP A 1 71 ? 2.417 3.901 18.537 1.00 89.12 71 ASP A N 1
ATOM 547 C CA . ASP A 1 71 ? 1.098 4.537 18.608 1.00 89.12 71 ASP A CA 1
ATOM 548 C C . ASP A 1 71 ? 0.134 3.629 19.380 1.00 89.12 71 ASP A C 1
ATOM 550 O O . ASP A 1 71 ? -0.231 2.545 18.924 1.00 89.12 71 ASP A O 1
ATOM 554 N N . ASN A 1 72 ? -0.251 4.072 20.576 1.00 90.94 72 ASN A N 1
ATOM 555 C CA . ASN A 1 72 ? -1.169 3.379 21.477 1.00 90.94 72 ASN A CA 1
ATOM 556 C C . ASN A 1 72 ? -2.508 4.116 21.654 1.00 90.94 72 ASN A C 1
ATOM 558 O O . ASN A 1 72 ? -3.303 3.734 22.515 1.00 90.94 72 ASN A O 1
ATOM 562 N N . LEU A 1 73 ? -2.739 5.177 20.876 1.00 95.19 73 LEU A N 1
ATOM 563 C CA . LEU A 1 73 ? -3.942 6.008 20.935 1.00 95.19 73 LEU A CA 1
ATOM 564 C C . LEU A 1 73 ? -4.851 5.777 19.730 1.00 95.19 73 LEU A C 1
ATOM 566 O O . LEU A 1 73 ? -6.057 6.019 19.802 1.00 95.19 73 LEU A O 1
ATOM 570 N N . THR A 1 74 ? -4.300 5.285 18.626 1.00 94.62 74 THR A N 1
ATOM 571 C CA . THR A 1 74 ? -5.075 5.061 17.414 1.00 94.62 74 THR A CA 1
ATOM 572 C C . THR A 1 74 ? -5.542 3.612 17.295 1.00 94.62 74 THR A C 1
ATOM 574 O O . THR A 1 74 ? -4.768 2.668 17.471 1.00 94.62 74 THR A O 1
ATOM 577 N N . ALA A 1 75 ? -6.810 3.441 16.932 1.00 95.06 75 ALA A N 1
ATOM 578 C CA . ALA A 1 75 ? -7.347 2.199 16.386 1.00 95.06 75 ALA A CA 1
ATOM 579 C C . ALA A 1 75 ? -7.831 2.439 14.952 1.00 95.06 75 ALA A C 1
ATOM 581 O O . ALA A 1 75 ? -8.081 3.579 14.553 1.00 95.06 75 ALA A O 1
ATOM 582 N N . TYR A 1 76 ? -7.957 1.371 14.178 1.00 94.88 76 TYR A N 1
ATOM 583 C CA . TYR A 1 76 ? -8.415 1.420 12.798 1.00 94.88 76 TYR A CA 1
ATOM 584 C C . TYR A 1 76 ? -9.473 0.349 12.562 1.00 94.88 76 TYR A C 1
ATOM 586 O O . TYR A 1 76 ? -9.409 -0.717 13.178 1.00 94.88 76 TYR A O 1
ATOM 594 N N . SER A 1 77 ? -10.415 0.608 11.661 1.00 94.12 77 SER A N 1
ATOM 595 C CA . SER A 1 77 ? -11.297 -0.428 11.128 1.00 94.12 77 SER A CA 1
ATOM 596 C C . SER A 1 77 ? -11.138 -0.582 9.623 1.00 94.12 77 SER A C 1
ATOM 598 O O . SER A 1 77 ? -10.816 0.372 8.912 1.00 94.12 77 SER A O 1
ATOM 600 N N . ILE A 1 78 ? -11.316 -1.817 9.166 1.00 92.25 78 ILE A N 1
ATOM 601 C CA . ILE A 1 78 ? -11.356 -2.228 7.767 1.00 92.25 78 ILE A CA 1
ATOM 602 C C . ILE A 1 78 ? -12.685 -2.949 7.578 1.00 92.25 78 ILE A C 1
ATOM 604 O O . ILE A 1 78 ? -12.888 -4.021 8.147 1.00 92.25 78 ILE A O 1
ATOM 608 N N . GLU A 1 79 ? -13.587 -2.354 6.813 1.00 92.31 79 GLU A N 1
ATOM 609 C CA . GLU A 1 79 ? -14.974 -2.804 6.704 1.00 92.31 79 GLU A CA 1
ATOM 610 C C . GLU A 1 79 ? -15.354 -2.924 5.229 1.00 92.31 79 GLU A C 1
ATOM 612 O O . GLU A 1 79 ? -15.101 -2.011 4.445 1.00 92.31 79 GLU A O 1
ATOM 617 N N . GLN A 1 80 ? -15.939 -4.056 4.840 1.00 90.06 80 GLN A N 1
ATOM 618 C CA . GLN A 1 80 ? -16.453 -4.294 3.497 1.00 90.06 80 GLN A CA 1
ATOM 619 C C . GLN A 1 80 ? -17.889 -4.809 3.570 1.00 90.06 80 GLN A C 1
ATOM 621 O O . GLN A 1 80 ? -18.192 -5.714 4.352 1.00 90.06 80 GLN A O 1
ATOM 626 N N . TYR A 1 81 ? -18.737 -4.261 2.708 1.00 91.00 81 TYR A N 1
ATOM 627 C CA . TYR A 1 81 ? -20.152 -4.590 2.577 1.00 91.00 81 TYR A CA 1
ATOM 628 C C . TYR A 1 81 ? -20.469 -4.981 1.137 1.00 91.00 81 TYR A C 1
ATOM 630 O O . TYR A 1 81 ? -19.783 -4.527 0.223 1.00 91.00 81 TYR A O 1
ATOM 638 N N . ASP A 1 82 ? -21.506 -5.788 0.929 1.00 88.69 82 ASP A N 1
ATOM 639 C CA . ASP A 1 82 ? -21.952 -6.194 -0.412 1.00 88.69 82 ASP A CA 1
ATOM 640 C C . ASP A 1 82 ? -22.404 -5.019 -1.282 1.00 88.69 82 ASP A C 1
ATOM 642 O O . ASP A 1 82 ? -22.223 -5.049 -2.499 1.00 88.69 82 ASP A O 1
ATOM 646 N N . ASP A 1 83 ? -23.008 -4.007 -0.661 1.00 88.00 83 ASP A N 1
ATOM 647 C CA . ASP A 1 83 ? -23.564 -2.832 -1.320 1.00 88.00 83 ASP A CA 1
ATOM 648 C C . ASP A 1 83 ? -23.869 -1.693 -0.321 1.00 88.00 83 ASP A C 1
ATOM 650 O O . ASP A 1 83 ? -23.783 -1.852 0.904 1.00 88.00 83 ASP A O 1
ATOM 654 N N . ASP A 1 84 ? -24.235 -0.523 -0.858 1.00 89.75 84 ASP A N 1
ATOM 655 C CA . ASP A 1 84 ? -24.627 0.654 -0.070 1.00 89.75 84 ASP A CA 1
ATOM 656 C C . ASP A 1 84 ? -25.821 0.381 0.873 1.00 89.75 84 ASP A C 1
ATOM 658 O O . ASP A 1 84 ? -25.745 0.768 2.043 1.00 89.75 84 ASP A O 1
ATOM 662 N N . PRO A 1 85 ? -26.928 -0.276 0.451 1.00 92.56 85 PRO A N 1
ATOM 663 C CA . PRO A 1 85 ? -28.031 -0.607 1.357 1.00 92.56 85 PRO A CA 1
ATOM 664 C C . PRO A 1 85 ? -27.609 -1.438 2.571 1.00 92.56 85 PRO A C 1
ATOM 666 O O . PRO A 1 85 ? -28.065 -1.168 3.683 1.00 92.56 85 PRO A O 1
ATOM 669 N N . THR A 1 86 ? -26.728 -2.418 2.377 1.00 92.19 86 THR A N 1
ATOM 670 C CA . THR A 1 86 ? -26.195 -3.252 3.456 1.00 92.19 86 THR A CA 1
ATOM 671 C C . THR A 1 86 ? -25.377 -2.420 4.433 1.00 92.19 86 THR A C 1
ATOM 673 O O . THR A 1 86 ? -25.592 -2.510 5.643 1.00 92.19 86 THR A O 1
ATOM 676 N N . PHE A 1 87 ? -24.497 -1.555 3.925 1.00 92.50 87 PHE A N 1
ATOM 677 C CA . PHE A 1 87 ? -23.749 -0.611 4.753 1.00 92.50 87 PHE A CA 1
ATOM 678 C C . PHE A 1 87 ? -24.683 0.293 5.575 1.00 92.50 87 PHE A C 1
ATOM 680 O O . PHE A 1 87 ? -24.532 0.411 6.791 1.00 92.50 87 PHE A O 1
ATOM 687 N N . LEU A 1 88 ? -25.704 0.887 4.950 1.00 93.31 88 LEU A N 1
ATOM 688 C CA . LEU A 1 88 ? -26.669 1.748 5.644 1.00 93.31 88 LEU A CA 1
ATOM 689 C C . LEU A 1 88 ? -27.494 0.986 6.695 1.00 93.31 88 LEU A C 1
ATOM 691 O O . LEU A 1 88 ? -27.805 1.538 7.757 1.00 93.31 88 LEU A O 1
ATOM 695 N N . SER A 1 89 ? -27.828 -0.279 6.424 1.00 94.38 89 SER A N 1
ATOM 696 C CA . SER A 1 89 ? -28.472 -1.171 7.392 1.00 94.38 89 SER A CA 1
ATOM 697 C C . SER A 1 89 ? -27.562 -1.424 8.593 1.00 94.38 89 SER A C 1
ATOM 699 O O . SER A 1 89 ? -28.011 -1.266 9.728 1.00 94.38 89 SER A O 1
ATOM 701 N N . HIS A 1 90 ? -26.284 -1.729 8.351 1.00 94.88 90 HIS A N 1
ATOM 702 C CA . HIS A 1 90 ? -25.285 -1.920 9.400 1.00 94.88 90 HIS A CA 1
ATOM 703 C C . HIS A 1 90 ? -25.137 -0.671 10.279 1.00 94.88 90 HIS A C 1
ATOM 705 O O . HIS A 1 90 ? -25.227 -0.755 11.504 1.00 94.88 90 HIS A O 1
ATOM 711 N N . LEU A 1 91 ? -25.028 0.521 9.679 1.00 93.62 91 LEU A N 1
ATOM 712 C CA . LEU A 1 91 ? -24.976 1.781 10.434 1.00 93.62 91 LEU A CA 1
ATOM 713 C C . LEU A 1 91 ? -26.214 2.016 11.314 1.00 93.62 91 LEU A C 1
ATOM 715 O O . LEU A 1 91 ? -26.131 2.676 12.353 1.00 93.62 91 LEU A O 1
ATOM 719 N N . SER A 1 92 ? -27.363 1.482 10.900 1.00 94.12 92 SER A N 1
ATOM 720 C CA . SER A 1 92 ? -28.637 1.605 11.613 1.00 94.12 92 SER A CA 1
ATOM 721 C C . SER A 1 92 ? -28.861 0.492 12.643 1.00 94.12 92 SER A C 1
ATOM 723 O O . SER A 1 92 ? -29.835 0.552 13.401 1.00 94.12 92 SER A O 1
ATOM 725 N N . ALA A 1 93 ? -27.985 -0.517 12.705 1.00 95.38 93 ALA A N 1
ATOM 726 C CA . ALA A 1 93 ? -28.115 -1.626 13.638 1.00 95.38 93 ALA A CA 1
ATOM 727 C C . ALA A 1 93 ? -28.081 -1.114 15.093 1.00 95.38 93 ALA A C 1
ATOM 729 O O . ALA A 1 93 ? -27.215 -0.302 15.446 1.00 95.38 93 ALA A O 1
ATOM 730 N N . PRO A 1 94 ? -28.968 -1.598 15.990 1.00 95.31 94 PRO A N 1
ATOM 731 C CA . PRO A 1 94 ? -29.026 -1.118 17.372 1.00 95.31 94 PRO A CA 1
ATOM 732 C C . PRO A 1 94 ? -27.685 -1.199 18.107 1.00 95.31 94 PRO A C 1
ATOM 734 O O . PRO A 1 94 ? -27.352 -0.307 18.890 1.00 95.31 94 PRO A O 1
ATOM 737 N N . LEU A 1 95 ? -26.892 -2.243 17.841 1.00 94.19 95 LEU A N 1
ATOM 738 C CA . LEU A 1 95 ? -25.584 -2.420 18.465 1.00 94.19 95 LEU A CA 1
ATOM 739 C C . LEU A 1 95 ? -24.567 -1.373 17.985 1.00 94.19 95 LEU A C 1
ATOM 741 O O . LEU A 1 95 ? -23.844 -0.833 18.819 1.00 94.19 95 LEU A O 1
ATOM 745 N N . VAL A 1 96 ? -24.554 -1.038 16.691 1.00 94.44 96 VAL A N 1
ATOM 746 C CA . VAL A 1 96 ? -23.687 0.008 16.118 1.00 94.44 96 VAL A CA 1
ATOM 747 C C . VAL A 1 96 ? -24.106 1.382 16.638 1.00 94.44 96 VAL A C 1
ATOM 749 O O . VAL A 1 96 ? -23.286 2.133 17.170 1.00 94.44 96 VAL A O 1
ATOM 752 N N . SER A 1 97 ? -25.408 1.677 16.595 1.00 93.62 97 SER A N 1
ATOM 753 C CA . SER A 1 97 ? -25.975 2.931 17.095 1.00 93.62 97 SER A CA 1
ATOM 754 C C . SER A 1 97 ? -25.629 3.187 18.565 1.00 93.62 97 SER A C 1
ATOM 756 O O . SER A 1 97 ? -25.155 4.268 18.920 1.00 93.62 97 SER A O 1
ATOM 758 N N . THR A 1 98 ? -25.800 2.186 19.429 1.00 93.75 98 THR A N 1
ATOM 759 C CA . THR A 1 98 ? -25.525 2.328 20.865 1.00 93.75 98 THR A CA 1
ATOM 760 C C . THR A 1 98 ? -24.032 2.289 21.191 1.00 93.75 98 THR A C 1
ATOM 762 O O . THR A 1 98 ? -23.549 3.133 21.950 1.00 93.75 98 THR A O 1
ATOM 765 N N . SER A 1 99 ? -23.290 1.336 20.621 1.00 93.44 99 SER A N 1
ATOM 766 C CA . SER A 1 99 ? -21.905 1.059 21.017 1.00 93.44 99 SER A CA 1
ATOM 767 C C . SER A 1 99 ? -20.894 1.989 20.367 1.00 93.44 99 SER A C 1
ATOM 769 O O . SER A 1 99 ? -19.859 2.223 20.979 1.00 93.44 99 SER A O 1
ATOM 771 N N . LEU A 1 100 ? -21.186 2.539 19.186 1.00 93.50 100 LEU A N 1
ATOM 772 C CA . LEU A 1 100 ? -20.295 3.467 18.493 1.00 93.50 100 LEU A CA 1
ATOM 773 C C . LEU A 1 100 ? -20.827 4.903 18.539 1.00 93.50 100 LEU A C 1
ATOM 775 O O . LEU A 1 100 ? -20.194 5.764 19.145 1.00 93.50 100 LEU A O 1
ATOM 779 N N . PHE A 1 101 ? -22.002 5.175 17.964 1.00 93.81 101 PHE A N 1
ATOM 780 C CA . PHE A 1 101 ? -22.465 6.556 17.755 1.00 93.81 101 PHE A CA 1
ATOM 781 C C . PHE A 1 101 ? -22.961 7.251 19.025 1.00 93.81 101 PHE A C 1
ATOM 783 O O . PHE A 1 101 ? -22.521 8.359 19.343 1.00 93.81 101 PHE A O 1
ATOM 790 N N . SER A 1 102 ? -23.852 6.611 19.784 1.00 95.69 102 SER A N 1
ATOM 791 C CA . SER A 1 102 ? -24.364 7.171 21.038 1.00 95.69 102 SER A CA 1
ATOM 792 C C . SER A 1 102 ? -23.242 7.307 22.060 1.00 95.69 102 SER A C 1
ATOM 794 O O . SER A 1 102 ? -23.090 8.367 22.667 1.00 95.69 102 SER A O 1
ATOM 796 N N . TRP A 1 103 ? -22.431 6.257 22.225 1.00 96.50 103 TRP A N 1
ATOM 797 C CA . TRP A 1 103 ? -21.266 6.300 23.103 1.00 96.50 103 TRP A CA 1
ATOM 798 C C . TRP A 1 103 ? -20.300 7.418 22.701 1.00 96.50 103 TRP A C 1
ATOM 800 O O . TRP A 1 103 ? -19.976 8.250 23.551 1.00 96.50 103 TRP A O 1
ATOM 810 N N . SER A 1 104 ? -19.922 7.513 21.419 1.00 94.88 104 SER A N 1
ATOM 811 C CA . SER A 1 104 ? -19.006 8.553 20.938 1.00 94.88 104 SER A CA 1
ATOM 812 C C . SER A 1 104 ? -19.537 9.960 21.186 1.00 94.88 104 SER A C 1
ATOM 814 O O . SER A 1 104 ? -18.760 10.838 21.546 1.00 94.88 104 SER A O 1
ATOM 816 N N . THR A 1 105 ? -20.841 10.175 21.011 1.00 95.06 105 THR A N 1
ATOM 817 C CA . THR A 1 105 ? -21.478 11.483 21.217 1.00 95.06 105 THR A CA 1
ATOM 818 C C . THR A 1 105 ? -21.554 11.848 22.702 1.00 95.06 105 THR A C 1
ATOM 820 O O . THR A 1 105 ? -21.436 13.013 23.071 1.00 95.06 105 THR A O 1
ATOM 823 N N . SER A 1 106 ? -21.742 10.851 23.570 1.00 96.62 106 SER A N 1
ATOM 824 C CA . SER A 1 106 ? -21.840 11.039 25.023 1.00 96.62 106 SER A CA 1
ATOM 825 C C . SER A 1 106 ? -20.493 11.097 25.751 1.00 96.62 106 SER A C 1
ATOM 827 O O . SER A 1 106 ? -20.467 11.451 26.928 1.00 96.62 106 SER A O 1
ATOM 829 N N . THR A 1 107 ? -19.389 10.752 25.080 1.00 97.25 107 THR A N 1
ATOM 830 C CA . THR A 1 107 ? -18.054 10.650 25.688 1.00 97.25 107 THR A CA 1
ATOM 831 C C . THR A 1 107 ? -17.247 11.925 25.430 1.00 97.25 107 THR A C 1
ATOM 833 O O . THR A 1 107 ? -16.815 12.161 24.299 1.00 97.25 107 THR A O 1
ATOM 836 N N . PRO A 1 108 ? -17.003 12.766 26.452 1.00 95.81 108 PRO A N 1
ATOM 837 C CA . PRO A 1 108 ? -16.261 14.007 26.272 1.00 95.81 108 PRO A CA 1
ATOM 838 C C . PRO A 1 108 ? -14.810 13.747 25.870 1.00 95.81 108 PRO A C 1
ATOM 840 O O . PRO A 1 108 ? -14.161 12.856 26.415 1.00 95.81 108 PRO A O 1
ATOM 843 N N . ASN A 1 109 ? -14.280 14.581 24.972 1.00 95.19 109 ASN A N 1
ATOM 844 C CA . ASN A 1 109 ? -12.888 14.522 24.516 1.00 95.19 109 ASN A CA 1
ATOM 845 C C . ASN A 1 109 ? -12.474 13.137 23.995 1.00 95.19 109 ASN A C 1
ATOM 847 O O . ASN A 1 109 ? -11.327 12.743 24.180 1.00 95.19 109 ASN A O 1
ATOM 851 N N . LEU A 1 110 ? -13.385 12.382 23.372 1.00 96.94 110 LEU A N 1
ATOM 852 C CA . LEU A 1 110 ? -13.067 11.045 22.873 1.00 96.94 110 LEU A CA 1
ATOM 853 C C . LEU A 1 110 ? -11.934 11.072 21.834 1.00 96.94 110 LEU A C 1
ATOM 855 O O . LEU A 1 110 ? -11.002 10.271 21.913 1.00 96.94 110 LEU A O 1
ATOM 859 N N . TRP A 1 111 ? -11.990 12.021 20.901 1.00 96.38 111 TRP A N 1
ATOM 860 C CA . TRP A 1 111 ? -11.069 12.119 19.773 1.00 96.38 111 TRP A CA 1
ATOM 861 C C . TRP A 1 111 ? -10.069 13.271 19.927 1.00 96.38 111 TRP A C 1
ATOM 863 O O . TRP A 1 111 ? -10.406 14.333 20.445 1.00 96.38 111 TRP A O 1
ATOM 873 N N . THR A 1 112 ? -8.844 13.082 19.433 1.00 95.81 112 THR A N 1
ATOM 874 C CA . THR A 1 112 ? -7.854 14.170 19.261 1.00 95.81 112 THR A CA 1
ATOM 875 C C . THR A 1 112 ? -8.103 14.992 17.995 1.00 95.81 112 THR A C 1
ATOM 877 O O . THR A 1 112 ? -7.731 16.161 17.925 1.00 95.81 112 THR A O 1
ATOM 880 N N . SER A 1 113 ? -8.751 14.380 17.006 1.00 94.94 113 SER A N 1
ATOM 881 C CA . SER A 1 113 ? -9.283 14.982 15.783 1.00 94.94 113 SER A CA 1
ATOM 882 C C . SER A 1 113 ? -10.453 14.132 15.296 1.00 94.94 113 SER A C 1
ATOM 884 O O . SER A 1 113 ? -10.550 12.972 15.693 1.00 94.94 113 SER A O 1
ATOM 886 N N . ASP A 1 114 ? -11.288 14.644 14.396 1.00 93.31 114 ASP A N 1
ATOM 887 C CA . ASP A 1 114 ? -12.372 13.840 13.823 1.00 93.31 114 ASP A CA 1
ATOM 888 C C . ASP A 1 114 ? -11.841 12.515 13.235 1.00 93.31 114 ASP A C 1
ATOM 890 O O . ASP A 1 114 ? -10.762 12.509 12.618 1.00 93.31 114 ASP A O 1
ATOM 894 N N . PRO A 1 115 ? -12.551 11.386 13.438 1.00 94.69 115 PRO A N 1
ATOM 895 C CA . PRO A 1 115 ? -12.222 10.132 12.776 1.00 94.69 115 PRO A CA 1
ATOM 896 C C . PRO A 1 115 ? -12.144 10.316 11.259 1.00 94.69 115 PRO A C 1
ATOM 898 O O . PRO A 1 115 ? -13.019 10.924 10.643 1.00 94.69 115 PRO A O 1
ATOM 901 N N . LEU A 1 116 ? -11.083 9.787 10.652 1.00 94.00 116 LEU A N 1
ATOM 902 C CA . LEU A 1 116 ? -10.881 9.874 9.209 1.00 94.00 116 LEU A CA 1
ATOM 903 C C . LEU A 1 116 ? -11.450 8.619 8.562 1.00 94.00 116 LEU A C 1
ATOM 905 O O . LEU A 1 116 ? -10.923 7.534 8.792 1.00 94.00 116 LEU A O 1
ATOM 909 N N . VAL A 1 117 ? -12.473 8.783 7.730 1.00 92.94 117 VAL A N 1
ATOM 910 C CA . VAL A 1 117 ? -13.076 7.698 6.951 1.00 92.94 117 VAL A CA 1
ATOM 911 C C . VAL A 1 117 ? -12.571 7.789 5.518 1.00 92.94 117 VAL A C 1
ATOM 913 O O . VAL A 1 117 ? -12.791 8.793 4.841 1.00 92.94 117 VAL A O 1
ATOM 916 N N . GLN A 1 118 ? -11.900 6.743 5.050 1.00 92.25 118 GLN A N 1
ATOM 917 C CA . GLN A 1 118 ? -11.484 6.611 3.662 1.00 92.25 118 GLN A CA 1
ATOM 918 C C . GLN A 1 118 ? -12.352 5.555 2.977 1.00 92.25 118 GLN A C 1
ATOM 920 O O . GLN A 1 118 ? -12.335 4.393 3.368 1.00 92.25 118 GLN A O 1
ATOM 925 N N . ASN A 1 119 ? -13.089 5.967 1.944 1.00 91.69 119 ASN A N 1
ATOM 926 C CA . ASN A 1 119 ? -13.802 5.052 1.052 1.00 91.69 119 ASN A CA 1
ATOM 927 C C . ASN A 1 119 ? -12.898 4.666 -0.124 1.00 91.69 119 ASN A C 1
ATOM 929 O O . ASN A 1 119 ? -12.082 5.478 -0.576 1.00 91.69 119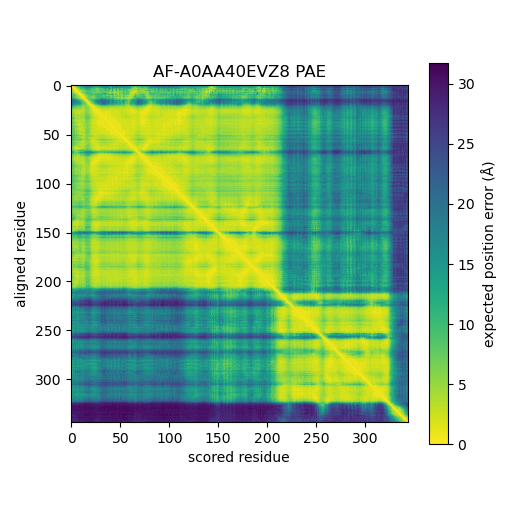 ASN A O 1
ATOM 933 N N . PHE A 1 120 ? -13.062 3.454 -0.628 1.00 89.19 120 PHE A N 1
ATOM 934 C CA . PHE A 1 120 ? -12.329 2.909 -1.760 1.00 89.19 120 PHE A CA 1
ATOM 935 C C . PHE A 1 120 ? -13.261 2.656 -2.944 1.00 89.19 120 PHE A C 1
ATOM 937 O O . PHE A 1 120 ? -14.419 2.286 -2.789 1.00 89.19 120 PHE A O 1
ATOM 944 N N . THR A 1 121 ? -12.743 2.852 -4.154 1.00 86.75 121 THR A N 1
ATOM 945 C CA . THR A 1 121 ? -13.441 2.492 -5.393 1.00 86.75 121 THR A CA 1
ATOM 946 C C . THR A 1 121 ? -12.853 1.202 -5.936 1.00 86.75 121 THR A C 1
ATOM 948 O O . THR A 1 121 ? -11.631 1.083 -6.049 1.00 86.75 121 THR A O 1
ATOM 951 N N . LEU A 1 122 ? -13.706 0.246 -6.301 1.00 86.12 122 LEU A N 1
ATOM 952 C CA . LEU A 1 122 ? -13.243 -0.924 -7.033 1.00 86.12 122 LEU A CA 1
ATOM 953 C C . LEU A 1 122 ? -12.670 -0.522 -8.390 1.00 86.12 122 LEU A C 1
ATOM 955 O O . LEU A 1 122 ? -13.247 0.283 -9.122 1.00 86.12 122 LEU A O 1
ATOM 959 N N . LEU A 1 123 ? -11.540 -1.126 -8.723 1.00 87.44 123 LEU A N 1
ATOM 960 C CA . LEU A 1 123 ? -10.924 -1.008 -10.033 1.00 87.44 123 LEU A CA 1
ATOM 961 C C . LEU A 1 123 ? -11.422 -2.141 -10.947 1.00 87.44 123 LEU A C 1
ATOM 963 O O . LEU A 1 123 ? -11.865 -3.180 -10.447 1.00 87.44 123 LEU A O 1
ATOM 967 N N . PRO A 1 124 ? -11.388 -1.956 -12.280 1.00 82.56 124 PRO A N 1
ATOM 968 C CA . PRO A 1 124 ? -11.712 -3.023 -13.229 1.00 82.56 124 PRO A CA 1
ATOM 969 C C . PRO A 1 124 ? -10.736 -4.212 -13.112 1.00 82.56 124 PRO A C 1
ATOM 971 O O . PRO A 1 124 ? -9.742 -4.129 -12.401 1.00 82.56 124 PRO A O 1
ATOM 974 N N . ASN A 1 125 ? -11.006 -5.299 -13.845 1.00 81.62 125 ASN A N 1
ATOM 975 C CA . ASN A 1 125 ? -10.076 -6.423 -14.066 1.00 81.62 125 ASN A CA 1
ATOM 976 C C . ASN A 1 125 ? -9.720 -7.287 -12.836 1.00 81.62 125 ASN A C 1
ATOM 978 O O . ASN A 1 125 ? -8.644 -7.866 -12.781 1.00 81.62 125 ASN A O 1
ATOM 982 N N . ASP A 1 126 ? -10.643 -7.441 -11.879 1.00 84.38 126 ASP A N 1
ATOM 983 C CA . ASP A 1 126 ? -10.486 -8.360 -10.729 1.00 84.38 126 ASP A CA 1
ATOM 984 C C . ASP A 1 126 ? -9.207 -8.099 -9.898 1.00 84.38 126 ASP A C 1
ATOM 986 O O . ASP A 1 126 ? -8.458 -9.000 -9.505 1.00 84.38 126 ASP A O 1
ATOM 990 N N . MET A 1 127 ? -8.991 -6.817 -9.594 1.00 91.38 127 MET A N 1
ATOM 991 C CA . MET A 1 127 ? -7.852 -6.271 -8.843 1.00 91.38 127 MET A CA 1
ATOM 992 C C . MET A 1 127 ? -7.833 -6.617 -7.345 1.00 91.38 127 MET A C 1
ATOM 994 O O . MET A 1 127 ? -7.102 -6.000 -6.568 1.00 91.38 127 MET A O 1
ATOM 998 N N . THR A 1 128 ? -8.658 -7.566 -6.900 1.00 91.19 128 THR A N 1
ATOM 999 C CA . THR A 1 128 ? -8.796 -7.910 -5.482 1.00 91.19 128 THR A CA 1
ATOM 1000 C C . THR A 1 128 ? -9.055 -9.394 -5.283 1.00 91.19 128 THR A C 1
ATOM 1002 O O . THR A 1 128 ? -9.880 -9.973 -5.980 1.00 91.19 128 THR A O 1
ATOM 1005 N N . PHE A 1 129 ? -8.454 -9.995 -4.261 1.00 90.50 129 PHE A N 1
ATOM 1006 C CA . PHE A 1 129 ? -8.810 -11.334 -3.805 1.00 90.50 129 PHE A CA 1
ATOM 1007 C C . PHE A 1 129 ? -8.725 -11.477 -2.291 1.00 90.50 129 PHE A C 1
ATOM 1009 O O . PHE A 1 129 ? -8.009 -10.750 -1.604 1.00 90.50 129 PHE A O 1
ATOM 1016 N N . SER A 1 130 ? -9.444 -12.471 -1.782 1.00 89.62 130 SER A N 1
ATOM 1017 C CA . SER A 1 130 ? -9.321 -12.985 -0.423 1.00 89.62 130 SER A CA 1
ATOM 1018 C C . SER A 1 130 ? -9.308 -14.502 -0.512 1.00 89.62 130 SER A C 1
ATOM 1020 O O . SER A 1 130 ? -10.099 -15.076 -1.259 1.00 89.62 130 SER A O 1
ATOM 1022 N N . LYS A 1 131 ? -8.393 -15.144 0.208 1.00 90.50 131 LYS A N 1
ATOM 1023 C CA . LYS A 1 131 ? -8.312 -16.599 0.287 1.00 90.50 131 LYS A CA 1
ATOM 1024 C C . LYS A 1 131 ? -9.042 -17.101 1.539 1.00 90.50 131 LYS A C 1
ATOM 1026 O O . LYS A 1 131 ? -8.961 -16.435 2.577 1.00 90.50 131 LYS A O 1
ATOM 1031 N N . PRO A 1 132 ? -9.683 -18.282 1.501 1.00 87.12 132 PRO A N 1
ATOM 1032 C CA . PRO A 1 132 ? -10.389 -18.841 2.659 1.00 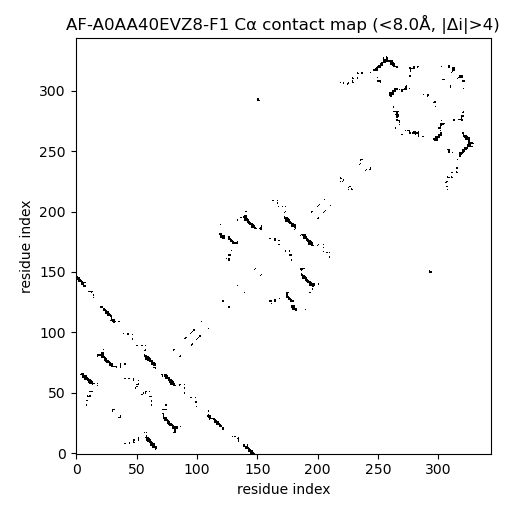87.12 132 PRO A CA 1
ATOM 1033 C C . PRO A 1 132 ? -9.502 -19.029 3.901 1.00 87.12 132 PRO A C 1
ATOM 1035 O O . PRO A 1 132 ? -9.977 -19.027 5.039 1.00 87.12 132 PRO A O 1
ATOM 1038 N N . GLU A 1 133 ? -8.192 -19.202 3.708 1.00 89.19 133 GLU A N 1
ATOM 1039 C CA . GLU A 1 133 ? -7.190 -19.302 4.769 1.00 89.19 133 GLU A CA 1
ATOM 1040 C C . GLU A 1 133 ? -7.119 -18.032 5.623 1.00 89.19 133 GLU A C 1
ATOM 1042 O O . GLU A 1 133 ? -6.815 -18.121 6.814 1.00 89.19 133 GLU A O 1
ATOM 1047 N N . PHE A 1 134 ? -7.457 -16.865 5.062 1.00 88.69 134 PHE A N 1
ATOM 1048 C CA . PHE A 1 134 ? -7.436 -15.597 5.788 1.00 88.69 134 PHE A CA 1
ATOM 1049 C C . PHE A 1 134 ? -8.372 -15.612 7.000 1.00 88.69 134 PHE A C 1
ATOM 1051 O O . PHE A 1 134 ? -7.982 -15.179 8.083 1.00 88.69 134 PHE A O 1
ATOM 1058 N N . ALA A 1 135 ? -9.561 -16.209 6.864 1.00 82.25 135 ALA A N 1
ATOM 1059 C CA . ALA A 1 135 ? -10.530 -16.336 7.954 1.00 82.25 135 ALA A CA 1
ATOM 1060 C C . ALA A 1 135 ? -10.023 -17.197 9.130 1.00 82.25 135 ALA A C 1
ATOM 1062 O O . ALA A 1 135 ? -10.581 -17.151 10.224 1.00 82.25 135 ALA A O 1
ATOM 1063 N N . LYS A 1 136 ? -8.969 -17.997 8.916 1.00 84.62 136 LYS A N 1
ATOM 1064 C CA . LYS A 1 136 ? -8.359 -18.880 9.924 1.00 84.62 136 LYS A CA 1
ATOM 1065 C C . LYS A 1 136 ? -7.053 -18.314 10.488 1.00 84.62 136 LYS A C 1
ATOM 1067 O O . LYS A 1 136 ? -6.477 -18.916 11.396 1.00 84.62 136 LYS A O 1
ATOM 1072 N N . ALA A 1 137 ? -6.565 -17.196 9.953 1.00 86.12 137 ALA A N 1
ATOM 1073 C CA . ALA A 1 137 ? -5.302 -16.607 10.362 1.00 86.12 137 ALA A CA 1
ATOM 1074 C C . ALA A 1 137 ? -5.420 -15.989 11.764 1.00 86.12 137 ALA A C 1
ATOM 1076 O O . ALA A 1 137 ? -6.297 -15.172 12.031 1.00 86.12 137 ALA A O 1
ATOM 1077 N N . SER A 1 138 ? -4.515 -16.364 12.669 1.00 81.81 138 SER A N 1
ATOM 1078 C CA . SER A 1 138 ? -4.543 -15.902 14.064 1.00 81.81 138 SER A CA 1
ATOM 1079 C C . SER A 1 138 ? -3.881 -14.537 14.268 1.00 81.81 138 SER A C 1
ATOM 1081 O O . SER A 1 138 ? -4.320 -13.759 15.109 1.00 81.81 138 SER A O 1
ATOM 1083 N N . ASN A 1 139 ? -2.819 -14.239 13.517 1.00 88.56 139 ASN A N 1
ATOM 1084 C CA . ASN A 1 139 ? -2.088 -12.970 13.584 1.00 88.56 139 ASN A CA 1
ATOM 1085 C C . ASN A 1 139 ? -1.501 -12.597 12.211 1.00 88.56 139 ASN A C 1
ATOM 1087 O O . ASN A 1 139 ? -0.277 -12.504 12.078 1.00 88.56 139 ASN A O 1
ATOM 1091 N N . PRO A 1 140 ? -2.345 -12.423 11.178 1.00 93.00 140 PRO A N 1
ATOM 1092 C CA . PRO A 1 140 ? -1.867 -12.022 9.866 1.00 93.00 140 PRO A CA 1
ATOM 1093 C C . PRO A 1 140 ? -1.156 -10.665 9.927 1.00 93.00 140 PRO A C 1
ATOM 1095 O O . PRO A 1 140 ? -1.498 -9.776 10.717 1.00 93.00 140 PRO A O 1
ATOM 1098 N N . TYR A 1 141 ? -0.162 -10.498 9.061 1.00 94.19 141 TYR A N 1
ATOM 1099 C CA . TYR A 1 141 ? 0.492 -9.220 8.833 1.00 94.19 141 TYR A CA 1
ATOM 1100 C C . TYR A 1 141 ? -0.340 -8.412 7.847 1.00 94.19 141 TYR A C 1
ATOM 1102 O O . TYR A 1 141 ? -0.315 -8.676 6.650 1.00 94.19 141 TYR A O 1
ATOM 1110 N N . ILE A 1 142 ? -1.124 -7.469 8.364 1.00 93.19 142 ILE A N 1
ATOM 1111 C CA . ILE A 1 142 ? -1.998 -6.623 7.548 1.00 93.19 142 ILE A CA 1
ATOM 1112 C C . ILE A 1 142 ? -1.267 -5.328 7.231 1.00 93.19 142 ILE A C 1
ATOM 1114 O O . ILE A 1 142 ? -0.730 -4.694 8.142 1.00 93.19 142 ILE A O 1
ATOM 1118 N N . VAL A 1 143 ? -1.288 -4.942 5.962 1.00 93.00 143 VAL A N 1
ATOM 1119 C CA . VAL A 1 143 ? -0.627 -3.763 5.410 1.00 93.00 143 VAL A CA 1
ATOM 1120 C C . VAL A 1 143 ? -1.667 -2.959 4.630 1.00 93.00 143 VAL A C 1
ATOM 1122 O O . VAL A 1 143 ? -2.364 -3.505 3.774 1.00 93.00 143 VAL A O 1
ATOM 1125 N N . VAL A 1 144 ? -1.795 -1.669 4.945 1.00 91.75 144 VAL A N 1
ATOM 1126 C CA . VAL A 1 144 ? -2.588 -0.711 4.161 1.00 91.75 144 VAL A CA 1
ATOM 1127 C C . VAL A 1 144 ? -1.672 0.399 3.690 1.00 91.75 144 VAL A C 1
ATOM 1129 O O . VAL A 1 144 ? -0.974 1.024 4.499 1.00 91.75 144 VAL A O 1
ATOM 1132 N N . GLU A 1 145 ? -1.699 0.677 2.393 1.00 91.44 145 GLU A N 1
ATOM 1133 C CA . GLU A 1 145 ? -0.836 1.687 1.797 1.00 91.44 145 GLU A CA 1
ATOM 1134 C C . GLU A 1 145 ? -1.611 2.608 0.876 1.00 91.44 145 GLU A C 1
ATOM 1136 O O . GLU A 1 145 ? -2.607 2.235 0.267 1.00 91.44 145 GLU A O 1
ATOM 1141 N N . SER A 1 146 ? -1.103 3.831 0.750 1.00 90.19 146 SER A N 1
ATOM 1142 C CA . SER A 1 146 ? -1.546 4.764 -0.280 1.00 90.19 146 SER A CA 1
ATOM 1143 C C . SER A 1 146 ? -0.371 5.174 -1.160 1.00 90.19 146 SER A C 1
ATOM 1145 O O . SER A 1 146 ? 0.683 5.593 -0.647 1.00 90.19 146 SER A O 1
ATOM 1147 N N . LEU A 1 147 ? -0.589 5.158 -2.472 1.00 89.25 147 LEU A N 1
ATOM 1148 C CA . LEU A 1 147 ? 0.344 5.644 -3.480 1.00 89.25 147 LEU A CA 1
ATOM 1149 C C . LEU A 1 147 ? -0.318 6.778 -4.256 1.00 89.25 147 LEU A C 1
ATOM 1151 O O . LEU A 1 147 ? -1.422 6.627 -4.760 1.00 89.25 147 LEU A O 1
ATOM 1155 N N . THR A 1 148 ? 0.333 7.940 -4.325 1.00 88.00 148 THR A N 1
ATOM 1156 C CA . THR A 1 148 ? -0.142 9.080 -5.124 1.00 88.00 148 THR A CA 1
ATOM 1157 C C . THR A 1 148 ? 0.849 9.343 -6.247 1.00 88.00 148 THR A C 1
ATOM 1159 O O . THR A 1 148 ? 2.013 9.641 -5.980 1.00 88.00 148 THR A O 1
ATOM 1162 N N . TYR A 1 149 ? 0.379 9.235 -7.482 1.00 80.69 149 TYR A N 1
ATOM 1163 C CA . TYR A 1 149 ? 1.154 9.438 -8.698 1.00 80.69 149 TYR A CA 1
ATOM 1164 C C . TYR A 1 149 ? 1.168 10.925 -9.060 1.00 80.69 149 TYR A C 1
ATOM 1166 O O . TYR A 1 149 ? 0.143 11.601 -9.024 1.00 80.69 149 TYR A O 1
ATOM 1174 N N . THR A 1 150 ? 2.343 11.466 -9.376 1.00 72.12 150 THR A N 1
ATOM 1175 C CA . THR A 1 150 ? 2.521 12.903 -9.655 1.00 72.12 150 THR A CA 1
ATOM 1176 C C . THR A 1 150 ? 2.448 13.251 -11.142 1.00 72.12 150 THR A C 1
ATOM 1178 O O . THR A 1 150 ? 2.277 14.420 -11.472 1.00 72.12 150 THR A O 1
ATOM 1181 N N . SER A 1 151 ? 2.554 12.261 -12.033 1.00 58.06 151 SER A N 1
ATOM 1182 C CA . SER A 1 151 ? 2.460 12.413 -13.489 1.00 58.06 151 SER A CA 1
ATOM 1183 C C . SER A 1 151 ? 1.675 11.240 -14.076 1.00 58.06 151 SER A C 1
ATOM 1185 O O . SER A 1 151 ? 1.841 10.111 -13.616 1.00 58.06 151 SER A O 1
ATOM 1187 N N . GLY A 1 152 ? 0.786 11.511 -15.033 1.00 61.75 152 GLY A N 1
ATOM 1188 C CA . GLY A 1 152 ? -0.053 10.508 -15.699 1.00 61.75 152 GLY A CA 1
ATOM 1189 C C . GLY A 1 152 ? -1.220 9.958 -14.860 1.00 61.75 152 GLY A C 1
ATOM 1190 O O . GLY A 1 152 ? -2.267 9.631 -15.400 1.00 61.75 152 GLY A O 1
ATOM 1191 N N . GLY A 1 153 ? -1.104 9.893 -13.537 1.00 70.56 153 GLY A N 1
ATOM 1192 C CA . GLY A 1 153 ? -2.163 9.339 -12.691 1.00 70.56 153 GLY A CA 1
ATOM 1193 C C . GLY A 1 153 ? -2.264 7.813 -12.768 1.00 70.56 153 GLY A C 1
ATOM 1194 O O . GLY A 1 153 ? -1.421 7.137 -13.353 1.00 70.56 153 GLY A O 1
ATOM 1195 N N . VAL A 1 154 ? -3.303 7.269 -12.138 1.00 80.62 154 VAL A N 1
ATOM 1196 C CA . VAL A 1 154 ? -3.435 5.830 -11.843 1.00 80.62 154 VAL A CA 1
ATOM 1197 C C . VAL A 1 154 ? -3.509 4.947 -13.092 1.00 80.62 154 VAL A C 1
ATOM 1199 O O . VAL A 1 154 ? -2.973 3.846 -13.106 1.00 80.62 154 VAL A O 1
ATOM 1202 N N . HIS A 1 155 ? -4.133 5.431 -14.163 1.00 79.25 155 HIS A N 1
ATOM 1203 C CA . HIS A 1 155 ? -4.419 4.611 -15.340 1.00 79.25 1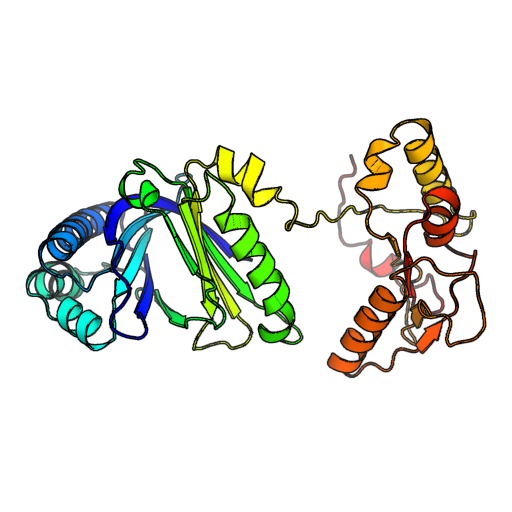55 HIS A CA 1
ATOM 1204 C C . HIS A 1 155 ? -3.174 4.081 -16.078 1.00 79.25 155 HIS A C 1
ATOM 1206 O O . HIS A 1 155 ? -3.262 3.037 -16.710 1.00 79.25 155 HIS A O 1
ATOM 1212 N N . HIS A 1 156 ? -2.015 4.744 -15.981 1.00 78.19 156 HIS A N 1
ATOM 1213 C CA . HIS A 1 156 ? -0.790 4.287 -16.659 1.00 78.19 156 HIS A CA 1
ATOM 1214 C C . HIS A 1 156 ? -0.070 3.134 -15.960 1.00 78.19 156 HIS A C 1
ATOM 1216 O O . HIS A 1 156 ? 0.867 2.578 -16.523 1.00 78.19 156 HIS A O 1
ATOM 1222 N N . VAL A 1 157 ? -0.451 2.813 -14.726 1.00 81.88 157 VAL A N 1
ATOM 1223 C CA . VAL A 1 157 ? 0.205 1.767 -13.929 1.00 81.88 157 VAL A CA 1
ATOM 1224 C C . VAL A 1 157 ? -0.705 0.566 -13.690 1.00 81.88 157 VAL A C 1
ATOM 1226 O O . VAL A 1 157 ? -0.344 -0.319 -12.923 1.00 81.88 157 VAL A O 1
ATOM 1229 N N . MET A 1 158 ? -1.882 0.542 -14.323 1.00 86.56 158 MET A N 1
ATOM 1230 C CA . MET A 1 158 ? -2.881 -0.503 -14.106 1.00 86.56 158 MET A CA 1
ATOM 1231 C C . MET A 1 158 ? -2.358 -1.873 -14.523 1.00 86.56 158 MET A C 1
ATOM 1233 O O . MET A 1 158 ? -2.401 -2.772 -13.697 1.00 86.56 158 MET A O 1
ATOM 1237 N N . ASP A 1 159 ? -1.753 -2.003 -15.706 1.00 87.12 159 ASP A N 1
ATOM 1238 C CA . ASP A 1 159 ? -1.187 -3.275 -16.184 1.00 87.12 159 ASP A CA 1
ATOM 1239 C C . ASP A 1 159 ? -0.181 -3.872 -15.183 1.00 87.12 159 ASP A C 1
ATOM 1241 O O . ASP A 1 159 ? -0.198 -5.066 -14.902 1.00 87.12 159 ASP A O 1
ATOM 1245 N N . HIS A 1 160 ? 0.652 -3.028 -14.565 1.00 85.94 160 HIS A N 1
ATOM 1246 C CA . HIS A 1 160 ? 1.607 -3.476 -13.552 1.00 85.94 160 HIS A CA 1
ATOM 1247 C C . HIS A 1 160 ? 0.918 -3.959 -12.270 1.00 85.94 160 HIS A C 1
ATOM 1249 O O . HIS A 1 160 ? 1.319 -4.965 -11.692 1.00 85.94 160 HIS A O 1
ATOM 1255 N N . TRP A 1 161 ? -0.135 -3.268 -11.826 1.00 91.00 161 TRP A N 1
ATOM 1256 C CA . TRP A 1 161 ? -0.927 -3.724 -10.686 1.00 91.00 161 TRP A CA 1
ATOM 1257 C C . TRP A 1 161 ? -1.716 -5.003 -10.997 1.00 91.00 161 TRP A C 1
ATOM 1259 O O . TRP A 1 161 ? -1.889 -5.816 -10.096 1.00 91.00 161 TRP A O 1
ATOM 1269 N N . GLU A 1 162 ? -2.152 -5.221 -12.242 1.00 91.62 162 GLU A N 1
ATOM 1270 C CA . GLU A 1 162 ? -2.778 -6.485 -12.659 1.00 91.62 162 GLU A CA 1
ATOM 1271 C C . GLU A 1 162 ? -1.784 -7.645 -12.553 1.00 91.62 162 GLU A C 1
ATOM 1273 O O . GLU A 1 162 ? -2.115 -8.693 -11.993 1.00 91.62 162 GLU A O 1
ATOM 1278 N N . GLU A 1 163 ? -0.549 -7.442 -13.023 1.00 90.06 163 GLU A N 1
ATOM 1279 C CA . GLU A 1 163 ? 0.546 -8.407 -12.876 1.00 90.06 163 GLU A CA 1
ATOM 1280 C C . GLU A 1 163 ? 0.855 -8.697 -11.399 1.00 90.06 163 GLU A C 1
ATOM 1282 O O . GLU A 1 163 ? 0.954 -9.863 -11.015 1.00 90.06 163 GLU A O 1
ATOM 1287 N N . GLU A 1 164 ? 0.940 -7.662 -10.557 1.00 90.38 164 GLU A N 1
ATOM 1288 C CA . GLU A 1 164 ? 1.180 -7.795 -9.113 1.00 90.38 164 GLU A CA 1
ATOM 1289 C C . GLU A 1 164 ? 0.062 -8.585 -8.422 1.00 90.38 164 GLU A C 1
ATOM 1291 O O . GLU A 1 164 ? 0.325 -9.529 -7.679 1.00 90.38 164 GLU A O 1
ATOM 1296 N N . VAL A 1 165 ? -1.206 -8.257 -8.698 1.00 93.62 165 VAL A N 1
ATOM 1297 C CA . VAL A 1 165 ? -2.362 -8.971 -8.132 1.00 93.62 165 VAL A CA 1
ATOM 1298 C C . VAL A 1 165 ? -2.366 -10.435 -8.586 1.00 93.62 165 VAL A C 1
ATOM 1300 O O . VAL A 1 165 ? -2.662 -11.329 -7.786 1.00 93.62 165 VAL A O 1
ATOM 1303 N N . ALA A 1 166 ? -2.029 -10.709 -9.849 1.00 92.38 166 ALA A N 1
ATOM 1304 C CA . ALA A 1 166 ? -1.941 -12.066 -10.379 1.00 92.38 166 ALA A CA 1
ATOM 1305 C C . ALA A 1 166 ? -0.794 -12.869 -9.738 1.00 92.38 166 ALA A C 1
ATOM 1307 O O . ALA A 1 166 ? -0.987 -14.037 -9.388 1.00 92.38 166 ALA A O 1
ATOM 1308 N N . ALA A 1 167 ? 0.372 -12.251 -9.536 1.00 91.81 167 ALA A N 1
ATOM 1309 C CA . ALA A 1 167 ? 1.497 -12.855 -8.827 1.00 91.81 167 ALA A CA 1
ATOM 1310 C C . ALA A 1 167 ? 1.128 -13.152 -7.364 1.00 91.81 167 ALA A C 1
ATOM 1312 O O . ALA A 1 167 ? 1.222 -14.301 -6.925 1.00 91.81 167 ALA A O 1
ATOM 1313 N N . ALA A 1 168 ? 0.578 -12.163 -6.655 1.00 93.56 168 ALA A N 1
ATOM 1314 C CA . ALA A 1 168 ? 0.112 -12.281 -5.277 1.00 93.56 168 ALA A CA 1
ATOM 1315 C C . ALA A 1 168 ? -0.950 -13.383 -5.097 1.00 93.56 168 ALA A C 1
ATOM 1317 O O . ALA A 1 168 ? -0.955 -14.087 -4.083 1.00 93.56 168 ALA A O 1
ATOM 1318 N N . ARG A 1 169 ? -1.835 -13.613 -6.082 1.00 93.38 169 ARG A N 1
ATOM 1319 C CA . ARG A 1 169 ? -2.779 -14.751 -6.032 1.00 93.38 169 ARG A CA 1
ATOM 1320 C C . ARG A 1 169 ? -2.062 -16.092 -5.943 1.00 93.38 169 ARG A C 1
ATOM 1322 O O . ARG A 1 169 ? -2.530 -16.975 -5.220 1.00 93.38 169 ARG A O 1
ATOM 1329 N N . ASN A 1 170 ? -0.942 -16.245 -6.640 1.00 93.25 170 ASN A N 1
ATOM 1330 C CA . ASN A 1 170 ? -0.179 -17.491 -6.688 1.00 93.25 170 ASN A CA 1
ATOM 1331 C C . ASN A 1 170 ? 0.719 -17.695 -5.454 1.00 93.25 170 ASN A C 1
ATOM 1333 O O . ASN A 1 170 ? 1.136 -18.819 -5.178 1.00 93.25 170 ASN A O 1
ATOM 1337 N N . GLU A 1 171 ? 0.973 -16.646 -4.673 1.00 94.38 171 GLU A N 1
ATOM 1338 C CA . GLU A 1 171 ? 1.759 -16.708 -3.439 1.00 94.38 171 GLU A CA 1
ATOM 1339 C C . GLU A 1 171 ? 0.987 -17.381 -2.303 1.00 94.38 171 GLU A C 1
ATOM 1341 O O . GLU A 1 171 ? -0.060 -16.907 -1.867 1.00 94.38 171 GLU A O 1
ATOM 1346 N N . THR A 1 172 ? 1.503 -18.485 -1.764 1.00 92.81 172 THR A N 1
ATOM 1347 C CA . THR A 1 172 ? 0.806 -19.270 -0.731 1.00 92.81 172 THR A CA 1
ATOM 1348 C C . THR A 1 172 ? 0.514 -18.487 0.550 1.00 92.81 172 THR A C 1
ATOM 1350 O O . THR A 1 172 ? -0.557 -18.657 1.124 1.00 92.81 172 THR A O 1
ATOM 1353 N N . GLY A 1 173 ? 1.439 -17.627 0.982 1.00 94.69 173 GLY A N 1
ATOM 1354 C CA . GLY A 1 173 ? 1.342 -16.861 2.228 1.00 94.69 173 GLY A CA 1
ATOM 1355 C C . GLY A 1 173 ? 0.703 -15.481 2.070 1.00 94.69 173 GLY A C 1
ATOM 1356 O O . GLY A 1 173 ? 0.541 -14.780 3.070 1.00 94.69 173 GLY A O 1
ATOM 1357 N N . THR A 1 174 ? 0.304 -15.097 0.854 1.00 95.88 174 THR A N 1
ATOM 1358 C CA . THR A 1 174 ? -0.502 -13.896 0.603 1.00 95.88 174 THR A CA 1
ATOM 1359 C C . THR A 1 174 ? -1.974 -14.281 0.662 1.00 95.88 174 THR A C 1
ATOM 1361 O O . THR A 1 174 ? -2.513 -14.936 -0.233 1.00 95.88 174 THR A O 1
ATOM 1364 N N . LEU A 1 175 ? -2.610 -13.928 1.780 1.00 94.94 175 LEU A N 1
ATOM 1365 C CA . LEU A 1 175 ? -3.953 -14.369 2.165 1.00 94.94 175 LEU A CA 1
ATOM 1366 C C . LEU A 1 175 ? -5.042 -13.459 1.594 1.00 94.94 175 LEU A C 1
ATOM 1368 O O . LEU A 1 175 ? -6.145 -13.911 1.303 1.00 94.94 175 LEU A O 1
ATOM 1372 N N . LEU A 1 176 ? -4.736 -12.175 1.440 1.00 93.12 176 LEU A N 1
ATOM 1373 C CA . LEU A 1 176 ? -5.603 -11.169 0.844 1.00 93.12 176 LEU A CA 1
ATOM 1374 C C . LEU A 1 176 ? -4.719 -10.129 0.166 1.00 93.12 176 LEU A C 1
ATOM 1376 O O . LEU A 1 176 ? -3.706 -9.723 0.734 1.00 93.12 176 LEU A O 1
ATOM 1380 N N . PHE A 1 177 ? -5.124 -9.669 -1.012 1.00 93.69 177 PHE A N 1
ATOM 1381 C CA . PHE A 1 177 ? -4.497 -8.532 -1.675 1.00 93.69 177 PHE A CA 1
ATOM 1382 C C . PHE A 1 177 ? -5.537 -7.811 -2.520 1.00 93.69 177 PHE A C 1
ATOM 1384 O O . PHE A 1 177 ? -6.339 -8.444 -3.208 1.00 93.69 177 PHE A O 1
ATOM 1391 N N . GLY A 1 178 ? -5.548 -6.487 -2.465 1.00 91.75 178 GLY A N 1
ATOM 1392 C CA . GLY A 1 178 ? -6.440 -5.690 -3.284 1.00 91.75 178 GLY A CA 1
ATOM 1393 C C . GLY A 1 178 ? -5.887 -4.312 -3.565 1.00 91.75 178 GLY A C 1
ATOM 1394 O O . GLY A 1 178 ? -5.306 -3.682 -2.680 1.00 91.75 178 GLY A O 1
ATOM 1395 N N . VAL A 1 179 ? -6.117 -3.858 -4.791 1.00 93.88 179 VAL A N 1
ATOM 1396 C CA . VAL A 1 179 ? -5.777 -2.524 -5.274 1.00 93.88 179 VAL A CA 1
ATOM 1397 C C . VAL A 1 179 ? -7.075 -1.765 -5.530 1.00 93.88 179 VAL A C 1
ATOM 1399 O O . VAL A 1 179 ? -7.974 -2.248 -6.218 1.00 93.88 179 VAL A O 1
ATOM 1402 N N . TYR A 1 180 ? -7.177 -0.567 -4.964 1.00 91.94 180 TYR A N 1
ATOM 1403 C CA . TYR A 1 180 ? -8.396 0.229 -4.956 1.00 91.94 180 TYR A CA 1
ATOM 1404 C C . TYR A 1 180 ? -8.122 1.669 -5.387 1.00 91.94 180 TYR A C 1
ATOM 1406 O O . TYR A 1 180 ? -7.091 2.253 -5.052 1.00 91.94 180 TYR A O 1
ATOM 1414 N N . GLY A 1 181 ? -9.067 2.270 -6.104 1.00 91.38 181 GLY A N 1
ATOM 1415 C CA . GLY A 1 181 ? -9.041 3.689 -6.443 1.00 91.38 181 GLY A CA 1
ATOM 1416 C C . GLY A 1 181 ? -9.451 4.574 -5.266 1.00 91.38 181 GLY A C 1
ATOM 1417 O O . GLY A 1 181 ? -10.210 4.156 -4.389 1.00 91.38 181 GLY A O 1
ATOM 1418 N N . ASP A 1 182 ? -8.986 5.822 -5.263 1.00 90.50 182 ASP A N 1
ATOM 1419 C CA . ASP A 1 182 ? -9.482 6.857 -4.355 1.00 90.50 182 ASP A CA 1
ATOM 1420 C C . ASP A 1 182 ? -10.585 7.689 -5.047 1.00 90.50 182 ASP A C 1
ATOM 1422 O O . ASP A 1 182 ? -10.298 8.386 -6.028 1.00 90.50 182 ASP A O 1
ATOM 1426 N N . PRO A 1 183 ? -11.837 7.680 -4.547 1.00 88.88 183 PRO A N 1
ATOM 1427 C CA . PRO A 1 183 ? -12.945 8.410 -5.170 1.00 88.88 183 PRO A CA 1
ATOM 1428 C C . PRO A 1 183 ? -12.754 9.934 -5.146 1.00 88.88 183 PRO A C 1
ATOM 1430 O O . PRO A 1 183 ? -13.393 10.655 -5.909 1.00 88.88 183 PRO A O 1
ATOM 1433 N N . THR A 1 184 ? -11.883 10.442 -4.271 1.00 89.62 184 THR A N 1
ATOM 1434 C CA . THR A 1 184 ? -11.606 11.876 -4.117 1.00 89.62 184 THR A CA 1
ATOM 1435 C C . THR A 1 184 ? -10.334 12.318 -4.838 1.00 89.62 184 THR A C 1
ATOM 1437 O O . THR A 1 184 ? -10.074 13.518 -4.951 1.00 89.62 184 THR A O 1
ATOM 1440 N N . ASN A 1 185 ? -9.526 11.372 -5.327 1.00 89.25 185 ASN A N 1
ATOM 1441 C CA . ASN A 1 185 ? -8.245 11.654 -5.958 1.00 89.25 185 ASN A CA 1
ATOM 1442 C C . ASN A 1 185 ? -7.909 10.611 -7.034 1.00 89.25 185 ASN A C 1
ATOM 1444 O O . ASN A 1 185 ? -7.345 9.560 -6.750 1.00 89.25 185 ASN A O 1
ATOM 1448 N N . ASN A 1 186 ? -8.151 10.962 -8.296 1.00 87.56 186 ASN A N 1
ATOM 1449 C CA . ASN A 1 186 ? -7.869 10.120 -9.467 1.00 87.56 186 ASN A CA 1
ATOM 1450 C C . ASN A 1 186 ? -6.382 9.762 -9.677 1.00 87.56 186 ASN A C 1
ATOM 1452 O O . ASN A 1 186 ? -6.062 8.927 -10.522 1.00 87.56 186 ASN A O 1
ATOM 1456 N N . ASN A 1 187 ? -5.476 10.392 -8.928 1.00 87.50 187 ASN A N 1
ATOM 1457 C CA . ASN A 1 187 ? -4.048 10.111 -8.940 1.00 87.50 187 ASN A CA 1
ATOM 1458 C C . ASN A 1 187 ? -3.607 9.261 -7.744 1.00 87.50 187 ASN A C 1
ATOM 1460 O O . ASN A 1 187 ? -2.411 9.007 -7.598 1.00 87.50 187 ASN A O 1
ATOM 1464 N N . ARG A 1 188 ? -4.529 8.844 -6.870 1.00 89.56 188 ARG A N 1
ATOM 1465 C CA . ARG A 1 188 ? -4.224 8.015 -5.708 1.00 89.56 188 ARG A CA 1
ATOM 1466 C C . ARG A 1 188 ? -4.851 6.631 -5.823 1.00 89.56 188 ARG A C 1
ATOM 1468 O O . ARG A 1 188 ? -6.022 6.480 -6.154 1.00 89.56 188 ARG A O 1
ATOM 1475 N N . LEU A 1 189 ? -4.037 5.644 -5.476 1.00 91.88 189 LEU A N 1
ATOM 1476 C CA . LEU A 1 189 ? -4.423 4.264 -5.239 1.00 91.88 189 LEU A CA 1
ATOM 1477 C C . LEU A 1 189 ? -4.214 3.918 -3.771 1.00 91.88 189 LEU A C 1
ATOM 1479 O O . LEU A 1 189 ? -3.354 4.497 -3.094 1.00 91.88 189 LEU A O 1
ATOM 1483 N N . TRP A 1 190 ? -4.976 2.933 -3.326 1.00 92.88 190 TRP A N 1
ATOM 1484 C CA . TRP A 1 190 ? -4.836 2.284 -2.040 1.00 92.88 190 TRP A CA 1
ATOM 1485 C C . TRP A 1 190 ? -4.600 0.794 -2.240 1.00 92.88 190 TRP A C 1
ATOM 1487 O O . TRP A 1 190 ? -5.214 0.186 -3.114 1.00 92.88 190 TRP A O 1
ATOM 1497 N N . THR A 1 191 ? -3.740 0.205 -1.420 1.00 93.19 191 THR A N 1
ATOM 1498 C CA . THR A 1 191 ? -3.611 -1.248 -1.317 1.00 93.19 191 THR A CA 1
ATOM 1499 C C . THR A 1 191 ? -4.051 -1.698 0.067 1.00 93.19 191 THR A C 1
ATOM 1501 O O . THR A 1 191 ? -3.817 -1.017 1.069 1.00 93.19 191 THR A O 1
ATOM 1504 N N . LEU A 1 192 ? -4.719 -2.846 0.118 1.00 92.25 192 LEU A N 1
ATOM 1505 C CA . LEU A 1 192 ? -4.940 -3.604 1.343 1.00 92.25 192 LEU A CA 1
ATOM 1506 C C . LEU A 1 192 ? -4.404 -5.005 1.099 1.00 92.25 192 LEU A C 1
ATOM 1508 O O . LEU A 1 192 ? -4.871 -5.694 0.192 1.00 92.25 192 LEU A O 1
ATOM 1512 N N . ALA A 1 193 ? -3.486 -5.436 1.950 1.00 93.38 193 ALA A N 1
ATOM 1513 C CA . ALA A 1 193 ? -2.921 -6.768 1.898 1.00 93.38 193 ALA A CA 1
ATOM 1514 C C . ALA A 1 193 ? -2.895 -7.417 3.281 1.00 93.38 193 ALA A C 1
ATOM 1516 O O . ALA A 1 193 ? -2.766 -6.739 4.302 1.00 93.38 193 ALA A O 1
ATOM 1517 N N . ALA A 1 194 ? -3.004 -8.742 3.311 1.00 94.56 194 ALA A N 1
ATOM 1518 C CA . ALA A 1 194 ? -2.778 -9.542 4.501 1.00 94.56 194 ALA A CA 1
ATOM 1519 C C . ALA A 1 194 ? -1.919 -10.762 4.165 1.00 94.56 194 ALA A C 1
ATOM 1521 O O . ALA A 1 194 ? -2.245 -11.534 3.263 1.00 94.56 194 ALA A O 1
ATOM 1522 N N . TYR A 1 195 ? -0.858 -10.956 4.941 1.00 95.50 195 TYR A N 1
ATOM 1523 C CA . TYR A 1 195 ? 0.085 -12.063 4.796 1.00 95.50 195 TYR A CA 1
ATOM 1524 C C . TYR A 1 195 ? 0.048 -12.963 6.027 1.00 95.50 195 TYR A C 1
ATOM 1526 O O . TYR A 1 195 ? -0.316 -12.520 7.118 1.00 95.50 195 TYR A O 1
ATOM 1534 N N . GLU A 1 196 ? 0.466 -14.219 5.890 1.00 95.38 196 GLU A N 1
ATOM 1535 C CA . GLU A 1 196 ? 0.527 -15.161 7.015 1.00 95.38 196 GLU A CA 1
ATOM 1536 C C . GLU A 1 196 ? 1.463 -14.696 8.143 1.00 95.38 196 GLU A C 1
ATOM 1538 O O . GLU A 1 196 ? 1.240 -15.012 9.311 1.00 95.38 196 GLU A O 1
ATOM 1543 N N . SER A 1 197 ? 2.500 -13.920 7.811 1.00 93.56 197 SER A N 1
ATOM 1544 C CA . SER A 1 197 ? 3.449 -13.364 8.772 1.00 93.56 197 SER A CA 1
ATOM 1545 C C . SER A 1 197 ? 4.198 -12.154 8.208 1.00 93.56 197 SER A C 1
ATOM 1547 O O . SER A 1 197 ? 4.248 -11.937 6.998 1.00 93.56 197 SER A O 1
ATOM 1549 N N . GLU A 1 198 ? 4.826 -11.376 9.095 1.00 92.62 198 GLU A N 1
ATOM 1550 C CA . GLU A 1 198 ? 5.729 -10.290 8.690 1.00 92.62 198 GLU A CA 1
ATOM 1551 C C . GLU A 1 198 ? 6.938 -10.821 7.916 1.00 92.62 198 GLU A C 1
ATOM 1553 O O . GLU A 1 198 ? 7.373 -10.204 6.948 1.00 92.62 198 GLU A O 1
ATOM 1558 N N . GLN A 1 199 ? 7.476 -11.969 8.336 1.00 93.56 199 GLN A N 1
ATOM 1559 C CA . GLN A 1 199 ? 8.611 -12.593 7.667 1.00 93.56 199 GLN A CA 1
ATOM 1560 C C . GLN A 1 199 ? 8.255 -12.957 6.225 1.00 93.56 199 GLN A C 1
ATOM 1562 O O . GLN A 1 199 ? 9.016 -12.631 5.322 1.00 93.56 199 GLN A O 1
ATOM 1567 N N . TYR A 1 200 ? 7.083 -13.562 6.003 1.00 94.88 200 TYR A N 1
ATOM 1568 C CA . TYR A 1 200 ? 6.620 -13.902 4.659 1.00 94.88 200 TYR A CA 1
ATOM 1569 C C . TYR A 1 200 ? 6.523 -12.663 3.769 1.00 94.88 200 TYR A C 1
ATOM 1571 O O . TYR A 1 200 ? 7.037 -12.665 2.654 1.00 94.88 200 TYR A O 1
ATOM 1579 N N . TRP A 1 201 ? 5.921 -11.584 4.282 1.00 93.00 201 TRP A N 1
ATOM 1580 C CA . TRP A 1 201 ? 5.843 -10.328 3.542 1.00 93.00 201 TRP A CA 1
ATOM 1581 C C . TRP A 1 201 ? 7.234 -9.828 3.121 1.00 93.00 201 TRP A C 1
ATOM 1583 O O . TRP A 1 201 ? 7.441 -9.558 1.946 1.00 93.00 201 TRP A O 1
ATOM 1593 N N . ARG A 1 202 ? 8.207 -9.783 4.040 1.00 89.75 202 ARG A N 1
ATOM 1594 C CA . ARG A 1 202 ? 9.565 -9.266 3.767 1.00 89.75 202 ARG A CA 1
ATOM 1595 C C . ARG A 1 202 ? 10.423 -10.165 2.882 1.00 89.75 202 ARG A C 1
ATOM 1597 O O . ARG A 1 202 ? 11.319 -9.695 2.184 1.00 89.75 202 ARG A O 1
ATOM 1604 N N . GLU A 1 203 ? 10.263 -11.477 3.011 1.00 90.88 203 GLU A N 1
ATOM 1605 C CA . GLU A 1 203 ? 11.158 -12.447 2.376 1.00 90.88 203 GLU A CA 1
ATOM 1606 C C . GLU A 1 203 ? 10.609 -13.000 1.065 1.00 90.88 203 GLU A C 1
ATOM 1608 O O . GLU A 1 203 ? 11.409 -13.448 0.245 1.00 90.88 203 GLU A O 1
ATOM 1613 N N . VAL A 1 204 ? 9.290 -12.946 0.863 1.00 91.00 204 VAL A N 1
ATOM 1614 C CA . VAL A 1 204 ? 8.617 -13.486 -0.322 1.00 91.00 204 VAL A CA 1
ATOM 1615 C C . VAL A 1 204 ? 7.920 -12.379 -1.100 1.00 91.00 204 VAL A C 1
ATOM 1617 O O . VAL A 1 204 ? 8.364 -12.072 -2.198 1.00 91.00 204 VAL A O 1
ATOM 1620 N N . HIS A 1 205 ? 6.888 -11.749 -0.530 1.00 91.25 205 HIS A N 1
ATOM 1621 C CA . HIS A 1 205 ? 6.052 -10.811 -1.287 1.00 91.25 205 HIS A CA 1
ATOM 1622 C C . HIS A 1 205 ? 6.811 -9.540 -1.704 1.00 91.25 205 HIS A C 1
ATOM 1624 O O . HIS A 1 205 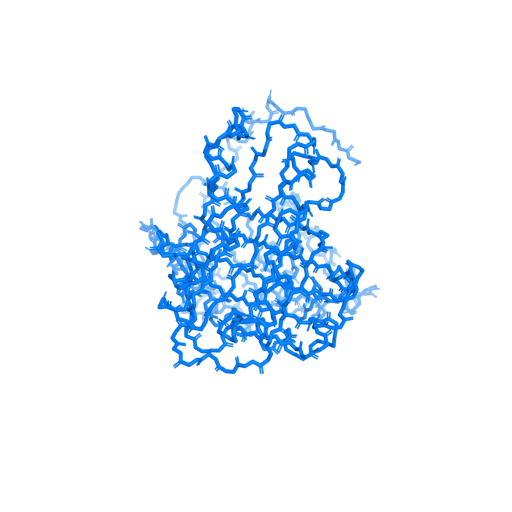? 6.822 -9.176 -2.870 1.00 91.25 205 HIS A O 1
ATOM 1630 N N . GLU A 1 206 ? 7.532 -8.894 -0.781 1.00 85.31 206 GLU A N 1
ATOM 1631 C CA . GLU A 1 206 ? 8.338 -7.690 -1.064 1.00 85.31 206 GLU A CA 1
ATOM 1632 C C . GLU A 1 206 ? 9.465 -7.960 -2.082 1.00 85.31 206 GLU A C 1
ATOM 1634 O O . GLU A 1 206 ? 9.999 -7.030 -2.683 1.00 85.31 206 GLU A O 1
ATOM 1639 N N . LYS A 1 207 ? 9.828 -9.232 -2.283 1.00 82.81 207 LYS A N 1
ATOM 1640 C CA . LYS A 1 207 ? 10.895 -9.687 -3.185 1.00 82.81 207 LYS A CA 1
ATOM 1641 C C . LYS A 1 207 ? 10.368 -10.485 -4.378 1.00 82.81 207 LYS A C 1
ATOM 1643 O O . LYS A 1 207 ? 11.150 -11.192 -5.019 1.00 82.81 207 LYS A O 1
ATOM 1648 N N . SER A 1 208 ? 9.063 -10.438 -4.636 1.00 76.62 208 SER A N 1
ATOM 1649 C CA . SER A 1 208 ? 8.437 -11.135 -5.756 1.00 76.62 208 SER A CA 1
ATOM 1650 C C . SER A 1 208 ? 9.031 -10.657 -7.090 1.00 76.62 208 SER A C 1
ATOM 1652 O O . SER A 1 208 ? 9.624 -9.584 -7.181 1.00 76.62 208 SER A O 1
ATOM 1654 N N . GLU A 1 209 ? 8.898 -11.446 -8.160 1.00 64.75 209 GLU A N 1
ATOM 1655 C CA . GLU A 1 209 ? 9.466 -11.089 -9.476 1.00 64.75 209 GLU A CA 1
ATOM 1656 C C . GLU A 1 209 ? 8.875 -9.796 -10.068 1.00 64.75 209 GLU A C 1
ATOM 1658 O O . GLU A 1 209 ? 9.483 -9.161 -10.934 1.00 64.75 209 GLU A O 1
ATOM 1663 N N . THR A 1 210 ? 7.699 -9.391 -9.594 1.00 67.19 210 THR A N 1
ATOM 1664 C CA . THR A 1 210 ? 7.052 -8.128 -9.947 1.00 67.19 210 THR A CA 1
ATOM 1665 C C . THR A 1 210 ? 7.664 -6.937 -9.192 1.00 67.19 210 THR A C 1
ATOM 1667 O O . THR A 1 210 ? 7.673 -5.819 -9.721 1.00 67.19 210 THR A O 1
ATOM 1670 N N . ALA A 1 211 ? 8.305 -7.165 -8.040 1.00 61.75 211 ALA A N 1
ATOM 1671 C CA . ALA A 1 211 ? 9.096 -6.171 -7.325 1.00 61.75 211 ALA A CA 1
ATOM 1672 C C . ALA A 1 211 ? 10.453 -5.940 -8.021 1.00 61.75 211 ALA A C 1
ATOM 1674 O O . ALA A 1 211 ? 11.443 -6.644 -7.817 1.00 61.75 211 ALA A O 1
ATOM 1675 N N . ARG A 1 212 ? 10.529 -4.909 -8.871 1.00 66.56 212 ARG A N 1
ATOM 1676 C CA . ARG A 1 212 ? 11.792 -4.529 -9.525 1.00 66.56 212 ARG A CA 1
ATOM 1677 C C . ARG A 1 212 ? 12.691 -3.747 -8.569 1.00 66.56 212 ARG A C 1
ATOM 1679 O O . ARG A 1 212 ? 12.376 -2.622 -8.183 1.00 66.56 212 ARG A O 1
ATOM 1686 N N . GLU A 1 213 ? 13.855 -4.304 -8.253 1.00 69.50 213 GLU A N 1
ATOM 1687 C CA . GLU A 1 213 ? 14.871 -3.615 -7.456 1.00 69.50 213 GLU A CA 1
ATOM 1688 C C . GLU A 1 213 ? 15.616 -2.547 -8.276 1.00 69.50 213 GLU A C 1
ATOM 1690 O O . GLU A 1 213 ? 16.047 -2.774 -9.410 1.00 69.50 213 GLU A O 1
ATOM 1695 N N . LEU A 1 214 ? 15.828 -1.371 -7.675 1.00 81.94 214 LEU A N 1
ATOM 1696 C CA . LEU A 1 214 ? 16.700 -0.336 -8.229 1.00 81.94 214 LEU A CA 1
ATOM 1697 C C . LEU A 1 214 ? 18.096 -0.446 -7.617 1.00 81.94 214 LEU A C 1
ATOM 1699 O O . LEU A 1 214 ? 18.274 -0.308 -6.406 1.00 81.94 214 LEU A O 1
ATOM 1703 N N . ARG A 1 215 ? 19.108 -0.618 -8.470 1.00 84.62 215 ARG A N 1
ATOM 1704 C CA . ARG A 1 215 ? 20.518 -0.545 -8.080 1.00 84.62 215 ARG A CA 1
ATOM 1705 C C . ARG A 1 215 ? 21.089 0.804 -8.492 1.00 84.62 215 ARG A C 1
ATOM 1707 O O . ARG A 1 215 ? 21.150 1.117 -9.677 1.00 84.62 215 ARG A O 1
ATOM 1714 N N . PHE A 1 216 ? 21.551 1.578 -7.517 1.00 86.50 216 PHE A N 1
ATOM 1715 C CA . PHE A 1 216 ? 22.241 2.834 -7.785 1.00 86.50 216 PHE A CA 1
ATOM 1716 C C . PHE A 1 216 ? 23.754 2.629 -7.777 1.00 86.50 216 PHE A C 1
ATOM 1718 O O . PHE A 1 216 ? 24.307 2.036 -6.850 1.00 86.50 216 PHE A O 1
ATOM 1725 N N . ALA A 1 217 ? 24.421 3.154 -8.799 1.00 84.81 217 ALA A N 1
ATOM 1726 C CA . ALA A 1 217 ? 25.870 3.212 -8.882 1.00 84.81 217 ALA A CA 1
ATOM 1727 C C . ALA A 1 217 ? 26.296 4.657 -9.150 1.00 84.81 217 ALA A C 1
ATOM 1729 O O . ALA A 1 217 ? 25.685 5.346 -9.964 1.00 84.81 217 ALA A O 1
ATOM 1730 N N . TRP A 1 218 ? 27.338 5.110 -8.454 1.00 84.94 218 TRP A N 1
ATOM 1731 C CA . TRP A 1 218 ? 27.927 6.428 -8.664 1.00 84.94 218 TRP A CA 1
ATOM 1732 C C . TRP A 1 218 ? 29.318 6.273 -9.249 1.00 84.94 218 TRP A C 1
ATOM 1734 O O . TRP A 1 218 ? 30.222 5.736 -8.608 1.00 84.94 218 TRP A O 1
ATOM 1744 N N . TRP A 1 219 ? 29.483 6.791 -10.458 1.00 81.75 219 TRP A N 1
ATOM 1745 C CA . TRP A 1 219 ? 30.767 6.875 -11.131 1.00 81.75 219 TRP A CA 1
ATOM 1746 C C . TRP A 1 219 ? 31.311 8.291 -10.971 1.00 81.75 219 TRP A C 1
ATOM 1748 O O . TRP A 1 219 ? 30.592 9.279 -11.120 1.00 81.75 219 TRP A O 1
ATOM 1758 N N . ALA A 1 220 ? 32.587 8.396 -10.622 1.00 72.31 220 ALA A N 1
ATOM 1759 C CA . ALA A 1 220 ? 33.303 9.661 -10.599 1.00 72.31 220 ALA A CA 1
ATOM 1760 C C . ALA A 1 220 ? 34.306 9.695 -11.754 1.00 72.31 220 ALA A C 1
ATOM 1762 O O . ALA A 1 220 ? 34.768 8.650 -12.210 1.00 72.31 220 ALA A O 1
ATOM 1763 N N . ALA A 1 221 ? 34.683 10.906 -12.170 1.00 66.50 221 ALA A N 1
ATOM 1764 C CA . ALA A 1 221 ? 35.714 11.137 -13.178 1.00 66.50 221 ALA A CA 1
ATOM 1765 C C . ALA A 1 221 ? 35.437 10.443 -14.531 1.00 66.50 221 ALA A C 1
ATOM 1767 O O . ALA A 1 221 ? 36.312 9.771 -15.071 1.00 66.50 221 ALA A O 1
ATOM 1768 N N . GLU A 1 222 ? 34.244 10.651 -15.106 1.00 66.25 222 GLU A N 1
ATOM 1769 C CA . GLU A 1 222 ? 33.903 10.235 -16.484 1.00 66.25 222 GLU A CA 1
ATOM 1770 C C . GLU A 1 222 ? 34.942 10.735 -17.509 1.00 66.25 222 GLU A C 1
ATOM 1772 O O . GLU A 1 222 ? 35.292 10.022 -18.445 1.00 66.25 222 GLU A O 1
ATOM 1777 N N . GLU A 1 223 ? 35.545 11.906 -17.255 1.00 59.44 223 GLU A N 1
ATOM 1778 C CA . GLU A 1 223 ? 36.661 12.478 -18.029 1.00 59.44 223 GLU A CA 1
ATOM 1779 C C . GLU A 1 223 ? 37.908 11.568 -18.096 1.00 59.44 223 GLU A C 1
ATOM 1781 O O . GLU A 1 223 ? 38.758 11.748 -18.967 1.00 59.44 223 GLU A O 1
ATOM 1786 N N . LEU A 1 224 ? 38.022 10.580 -17.200 1.00 63.97 224 LEU A N 1
ATOM 1787 C CA . LEU A 1 224 ? 39.064 9.546 -17.206 1.00 63.97 224 LEU A CA 1
ATOM 1788 C C . LEU A 1 224 ? 38.631 8.258 -17.930 1.00 63.97 224 LEU A C 1
ATOM 1790 O O . LEU A 1 224 ? 39.320 7.244 -17.838 1.00 63.97 224 LEU A O 1
ATOM 1794 N N . VAL A 1 225 ? 37.535 8.312 -18.694 1.00 62.34 225 VAL A N 1
ATOM 1795 C CA . VAL A 1 225 ? 37.030 7.256 -19.586 1.00 62.34 225 VAL A CA 1
ATOM 1796 C C . VAL A 1 225 ? 36.530 6.022 -18.823 1.00 62.34 225 VAL A C 1
ATOM 1798 O O . VAL A 1 225 ? 37.090 4.929 -18.917 1.00 62.34 225 VAL A O 1
ATOM 1801 N N . GLY A 1 226 ? 35.451 6.208 -18.056 1.00 71.00 226 GLY A N 1
ATOM 1802 C CA . GLY A 1 226 ? 34.595 5.125 -17.550 1.00 71.00 226 GLY A CA 1
ATOM 1803 C C . GLY A 1 226 ? 35.300 4.032 -16.742 1.00 71.00 226 GLY A C 1
ATOM 1804 O O . GLY A 1 226 ? 34.917 2.868 -16.801 1.00 71.00 226 GLY A O 1
ATOM 1805 N N . LEU A 1 227 ? 36.348 4.374 -15.984 1.00 83.31 227 LEU A N 1
ATOM 1806 C CA . LEU A 1 227 ? 37.108 3.403 -15.185 1.00 83.31 227 LEU A CA 1
ATOM 1807 C C . LEU A 1 227 ? 36.221 2.636 -14.195 1.00 83.31 227 LEU A C 1
ATOM 1809 O O . LEU A 1 227 ? 36.389 1.429 -14.032 1.00 83.31 227 LEU A O 1
ATOM 1813 N N . GLY A 1 228 ? 35.276 3.333 -13.558 1.00 86.94 228 GLY A N 1
ATOM 1814 C CA . GLY A 1 228 ? 34.359 2.742 -12.586 1.00 86.94 228 GLY A CA 1
ATOM 1815 C C . GLY A 1 228 ? 33.385 1.759 -13.231 1.00 86.94 228 GLY A C 1
ATOM 1816 O O . GLY A 1 228 ? 33.378 0.582 -12.873 1.00 86.94 228 GLY A O 1
ATOM 1817 N N . SER A 1 229 ? 32.613 2.221 -14.216 1.00 89.25 229 SER A N 1
ATOM 1818 C CA . SER A 1 229 ? 31.627 1.405 -14.935 1.00 89.25 229 SER A CA 1
ATOM 1819 C C . SER A 1 229 ? 32.278 0.229 -15.666 1.00 89.25 229 SER A C 1
ATOM 1821 O O . SER A 1 229 ? 31.775 -0.896 -15.601 1.00 89.25 229 SER A O 1
ATOM 1823 N N . ARG A 1 230 ? 33.452 0.442 -16.273 1.00 90.94 230 ARG A N 1
ATOM 1824 C CA . ARG A 1 230 ? 34.262 -0.617 -16.884 1.00 90.94 230 ARG A CA 1
ATOM 1825 C C . ARG A 1 230 ? 34.688 -1.665 -15.866 1.00 90.94 230 ARG A C 1
ATOM 1827 O O . ARG A 1 230 ? 34.456 -2.850 -16.095 1.00 90.94 230 ARG A O 1
ATOM 1834 N N . PHE A 1 231 ? 35.321 -1.251 -14.765 1.00 91.38 231 PHE A N 1
ATOM 1835 C CA . PHE A 1 231 ? 35.753 -2.181 -13.720 1.00 91.38 231 PHE A CA 1
ATOM 1836 C C . PHE A 1 231 ? 34.563 -2.968 -13.172 1.00 91.38 231 PHE A C 1
ATOM 1838 O O . PHE A 1 231 ? 34.646 -4.184 -13.037 1.00 91.38 231 PHE A O 1
ATOM 1845 N N . TYR A 1 232 ? 33.444 -2.292 -12.918 1.00 92.12 232 TYR A N 1
ATOM 1846 C CA . TYR A 1 232 ? 32.227 -2.916 -12.420 1.00 92.12 232 TYR A CA 1
ATOM 1847 C C . TYR A 1 232 ? 31.699 -4.002 -13.359 1.00 92.12 232 TYR A C 1
ATOM 1849 O O . TYR A 1 232 ? 31.452 -5.120 -12.916 1.00 92.12 232 TYR A O 1
ATOM 1857 N N . CYS A 1 233 ? 31.581 -3.708 -14.656 1.00 93.88 233 CYS A N 1
ATOM 1858 C CA . CYS A 1 233 ? 31.076 -4.670 -15.633 1.00 93.88 233 CYS A CA 1
ATOM 1859 C C . CYS A 1 233 ? 32.002 -5.887 -15.790 1.00 93.88 233 CYS A C 1
ATOM 1861 O O . CYS A 1 233 ? 31.516 -7.019 -15.835 1.00 93.88 233 CYS A O 1
ATOM 1863 N N . TYR A 1 234 ? 33.325 -5.682 -15.824 1.00 95.25 234 TYR A N 1
ATOM 1864 C CA . TYR A 1 234 ? 34.278 -6.800 -15.842 1.00 95.25 234 TYR A CA 1
ATOM 1865 C C . TYR A 1 234 ? 34.197 -7.621 -14.559 1.00 95.25 234 TYR A C 1
ATOM 1867 O O . TYR A 1 234 ? 34.063 -8.834 -14.620 1.00 95.25 234 TYR A O 1
ATOM 1875 N N . ASN A 1 235 ? 34.176 -6.970 -13.397 1.00 95.00 235 ASN A N 1
ATOM 1876 C CA . ASN A 1 235 ? 34.098 -7.658 -12.114 1.00 95.00 235 ASN A CA 1
ATOM 1877 C C . ASN A 1 235 ? 32.805 -8.476 -11.964 1.00 95.00 235 ASN A C 1
ATOM 1879 O O . ASN A 1 235 ? 32.848 -9.581 -11.432 1.00 95.00 235 ASN A O 1
ATOM 1883 N N . LEU A 1 236 ? 31.663 -7.969 -12.445 1.00 94.75 236 LEU A N 1
ATOM 1884 C CA . LEU A 1 236 ? 30.427 -8.753 -12.487 1.00 94.75 236 LEU A CA 1
ATOM 1885 C C . LEU A 1 236 ? 30.563 -9.970 -13.401 1.00 94.75 236 LEU A C 1
ATOM 1887 O O . LEU A 1 236 ? 30.200 -11.067 -12.998 1.00 94.75 236 LEU A O 1
ATOM 1891 N N . THR A 1 237 ? 31.111 -9.796 -14.601 1.00 92.62 237 THR A N 1
ATOM 1892 C CA . THR A 1 237 ? 31.272 -10.903 -15.557 1.00 92.62 237 THR A CA 1
ATOM 1893 C C . THR A 1 237 ? 32.233 -11.971 -15.027 1.00 92.62 237 THR A C 1
ATOM 1895 O O . THR A 1 237 ? 31.937 -13.161 -15.114 1.00 92.62 237 THR A O 1
ATOM 1898 N N . ASP A 1 238 ? 33.352 -11.548 -14.439 1.00 95.69 238 ASP A N 1
ATOM 1899 C CA . ASP A 1 238 ? 34.443 -12.430 -14.024 1.00 95.69 238 ASP A CA 1
ATOM 1900 C C . ASP A 1 238 ? 34.165 -13.111 -12.678 1.00 95.69 238 ASP A C 1
ATOM 1902 O O . ASP A 1 238 ? 34.475 -14.289 -12.503 1.00 95.69 238 ASP A O 1
ATOM 1906 N N . ASN A 1 239 ? 33.578 -12.384 -11.720 1.00 94.75 239 ASN A N 1
ATOM 1907 C CA . ASN A 1 239 ? 33.456 -12.844 -10.333 1.00 94.75 239 ASN A CA 1
ATOM 1908 C C . ASN A 1 239 ? 32.008 -13.092 -9.883 1.00 94.75 239 ASN A C 1
ATOM 1910 O O . ASN A 1 239 ? 31.796 -13.850 -8.937 1.00 94.75 239 ASN A O 1
ATOM 1914 N N . PHE A 1 240 ? 31.008 -12.489 -10.538 1.00 90.69 240 PHE A N 1
ATOM 1915 C CA . PHE A 1 240 ? 29.598 -12.565 -10.124 1.00 90.69 240 PHE A CA 1
ATOM 1916 C C . PHE A 1 240 ? 28.630 -12.738 -11.311 1.00 90.69 240 PHE A C 1
ATOM 1918 O O . PHE A 1 240 ? 27.678 -11.966 -11.438 1.00 90.69 240 PHE A O 1
ATOM 1925 N N . PRO A 1 241 ? 28.816 -13.737 -12.193 1.00 87.44 241 PRO A N 1
ATOM 1926 C CA . PRO A 1 241 ? 28.062 -13.828 -13.447 1.00 87.44 241 PRO A CA 1
ATOM 1927 C C . PRO A 1 241 ? 26.540 -13.913 -13.241 1.00 87.44 241 PRO A C 1
ATOM 1929 O O . PRO A 1 241 ? 25.788 -13.316 -14.002 1.00 87.44 241 PRO A O 1
ATOM 1932 N N . ALA A 1 242 ? 26.073 -14.555 -12.163 1.00 82.19 242 ALA A N 1
ATOM 1933 C CA . ALA A 1 242 ? 24.646 -14.619 -11.826 1.00 82.19 242 ALA A CA 1
ATOM 1934 C C . ALA A 1 242 ? 24.025 -13.248 -11.477 1.00 82.19 242 ALA A C 1
ATOM 1936 O O . ALA A 1 242 ? 22.815 -13.068 -11.582 1.00 82.19 242 ALA A O 1
ATOM 1937 N N . GLU A 1 243 ? 24.830 -12.263 -11.065 1.00 85.06 243 GLU A N 1
ATOM 1938 C CA . GLU A 1 243 ? 24.358 -10.894 -10.817 1.00 85.06 243 GLU A CA 1
ATOM 1939 C C . GLU A 1 243 ? 24.110 -10.123 -12.116 1.00 85.06 243 GLU A C 1
ATOM 1941 O O . GLU A 1 243 ? 23.353 -9.154 -12.111 1.00 85.06 243 GLU A O 1
ATOM 1946 N N . VAL A 1 244 ? 24.716 -10.543 -13.232 1.00 86.31 244 VAL A N 1
ATOM 1947 C CA . VAL A 1 244 ? 24.480 -9.927 -14.543 1.00 86.31 244 VAL A CA 1
ATOM 1948 C C . VAL A 1 244 ? 23.043 -10.174 -14.988 1.00 86.31 244 VAL A C 1
ATOM 1950 O O . VAL A 1 244 ? 22.394 -9.258 -15.490 1.00 86.31 244 VAL A O 1
ATOM 1953 N N . ASP A 1 245 ? 22.506 -11.372 -14.760 1.00 83.56 245 ASP A N 1
ATOM 1954 C CA . ASP A 1 245 ? 21.139 -11.732 -15.157 1.00 83.56 245 ASP A CA 1
ATOM 1955 C C . ASP A 1 245 ? 20.072 -10.930 -14.406 1.00 83.56 245 ASP A C 1
ATOM 1957 O O . ASP A 1 245 ? 19.027 -10.622 -14.973 1.00 83.56 245 ASP A O 1
ATOM 1961 N N . LYS A 1 246 ? 20.379 -10.479 -13.184 1.00 82.31 246 LYS A N 1
ATOM 1962 C CA . LYS A 1 246 ? 19.501 -9.611 -12.382 1.00 82.31 246 LYS A CA 1
ATOM 1963 C C . LYS A 1 246 ? 19.427 -8.171 -12.894 1.00 82.31 246 LYS A C 1
ATOM 1965 O O . LYS A 1 246 ? 18.546 -7.417 -12.491 1.00 82.31 246 LYS A O 1
ATOM 1970 N N . ILE A 1 247 ? 20.350 -7.756 -13.763 1.00 86.81 247 ILE A N 1
ATOM 1971 C CA . ILE A 1 247 ? 20.334 -6.419 -14.361 1.00 86.81 247 ILE A CA 1
ATOM 1972 C C . ILE A 1 247 ? 19.471 -6.470 -15.620 1.00 86.81 247 ILE A C 1
ATOM 1974 O O . ILE A 1 247 ? 19.869 -7.057 -16.627 1.00 86.81 247 ILE A O 1
ATOM 1978 N N . LEU A 1 248 ? 18.302 -5.832 -15.580 1.00 87.00 248 LEU A N 1
ATOM 1979 C CA . LEU A 1 248 ? 17.424 -5.708 -16.747 1.00 87.00 248 LEU A CA 1
ATOM 1980 C C . LEU A 1 248 ? 17.951 -4.660 -17.738 1.00 87.00 248 LEU A C 1
ATOM 1982 O O . LEU A 1 248 ? 18.089 -4.930 -18.928 1.00 87.00 248 LEU A O 1
ATOM 1986 N N . ALA A 1 249 ? 18.264 -3.468 -17.233 1.00 91.00 249 ALA A N 1
ATOM 1987 C CA . ALA A 1 249 ? 18.736 -2.338 -18.020 1.00 91.00 249 ALA A CA 1
ATOM 1988 C C . ALA A 1 249 ? 19.649 -1.434 -17.182 1.00 91.00 249 ALA A C 1
ATOM 1990 O O . ALA A 1 249 ? 19.592 -1.448 -15.951 1.00 91.00 249 ALA A O 1
ATOM 1991 N N . TYR A 1 250 ? 20.466 -0.626 -17.856 1.00 91.56 250 TYR A N 1
ATOM 1992 C CA . TYR A 1 250 ? 21.264 0.426 -17.232 1.00 91.56 250 TYR A CA 1
ATOM 1993 C C . TYR A 1 250 ? 20.767 1.803 -17.676 1.00 91.56 250 TYR A C 1
ATOM 1995 O O . TYR A 1 250 ? 20.807 2.141 -18.859 1.00 91.56 250 TYR A O 1
ATOM 2003 N N . LEU A 1 251 ? 20.300 2.601 -16.718 1.00 90.25 251 LEU A N 1
ATOM 2004 C CA . LEU A 1 251 ? 19.853 3.969 -16.960 1.00 90.25 251 LEU A CA 1
ATOM 2005 C C . LEU A 1 251 ? 20.915 4.935 -16.459 1.00 90.25 251 LEU A C 1
ATOM 2007 O O . LEU A 1 251 ? 21.205 4.982 -15.263 1.00 90.25 251 LEU A O 1
ATOM 2011 N N . ASN A 1 252 ? 21.489 5.696 -17.382 1.00 86.56 252 ASN A N 1
ATOM 2012 C CA . ASN A 1 252 ? 22.542 6.639 -17.072 1.00 86.56 252 ASN A CA 1
ATOM 2013 C C . ASN A 1 252 ? 21.994 8.059 -16.926 1.00 86.56 252 ASN A C 1
ATOM 2015 O O . ASN A 1 252 ? 21.305 8.573 -17.808 1.00 86.56 252 ASN A O 1
ATOM 2019 N N . PHE A 1 253 ? 22.328 8.701 -15.814 1.00 81.81 253 PHE A N 1
ATOM 2020 C CA . PHE A 1 253 ? 21.895 10.061 -15.490 1.00 81.81 253 PHE A CA 1
ATOM 2021 C C . PHE A 1 253 ? 23.111 10.957 -15.248 1.00 81.81 253 PHE A C 1
ATOM 2023 O O . PHE A 1 253 ? 23.223 11.627 -14.220 1.00 81.81 253 PHE A O 1
ATOM 2030 N N . ASP A 1 254 ? 24.062 10.917 -16.172 1.00 66.44 254 ASP A N 1
ATOM 2031 C CA . ASP A 1 254 ? 25.250 11.754 -16.152 1.00 66.44 254 ASP A CA 1
ATOM 2032 C C . ASP A 1 254 ? 25.018 13.074 -16.904 1.00 66.44 254 ASP A C 1
ATOM 2034 O O . ASP A 1 254 ? 24.000 13.308 -17.558 1.00 66.44 254 ASP A O 1
ATOM 2038 N N . MET A 1 255 ? 25.956 14.011 -16.748 1.00 62.84 255 MET A N 1
ATOM 2039 C CA . MET A 1 255 ? 25.958 15.264 -17.510 1.00 62.84 255 MET A CA 1
ATOM 2040 C C . MET A 1 255 ? 24.685 16.115 -17.325 1.00 62.84 255 MET A C 1
ATOM 2042 O O . MET A 1 255 ? 24.079 16.594 -18.283 1.00 62.84 255 MET A O 1
ATOM 2046 N N . 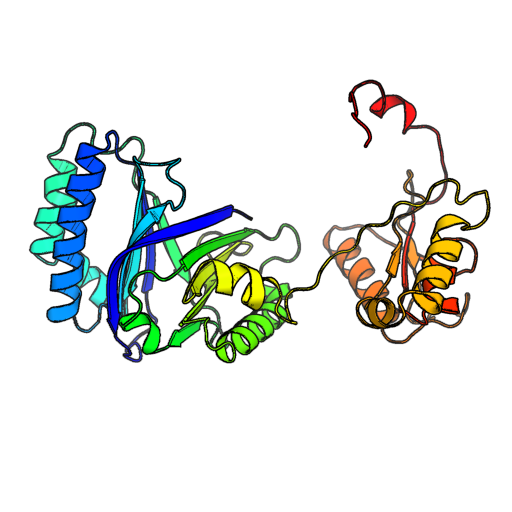VAL A 1 256 ? 24.279 16.342 -16.071 1.00 59.34 256 VAL A N 1
ATOM 2047 C CA . VAL A 1 256 ? 23.126 17.189 -15.718 1.00 59.34 256 VAL A CA 1
ATOM 2048 C C . VAL A 1 256 ? 23.552 18.663 -15.568 1.00 59.34 256 VAL A C 1
ATOM 2050 O O . VAL A 1 256 ? 24.122 19.056 -14.549 1.00 59.34 256 VAL A O 1
ATOM 2053 N N . SER A 1 257 ? 23.258 19.513 -16.561 1.00 54.59 257 SER A N 1
ATOM 2054 C CA . SER A 1 257 ? 23.455 20.981 -16.505 1.00 54.59 257 SER A CA 1
ATOM 2055 C C . SER A 1 257 ? 22.218 21.789 -16.982 1.00 54.59 257 SER A C 1
ATOM 2057 O O . SER A 1 257 ? 21.091 21.311 -16.882 1.00 54.59 257 SER A O 1
ATOM 2059 N N . GLN A 1 258 ? 22.358 23.053 -17.420 1.00 49.81 258 GLN A N 1
ATOM 2060 C CA . GLN A 1 258 ? 21.276 23.858 -18.020 1.00 49.81 258 GLN A CA 1
ATOM 2061 C C . GLN A 1 258 ? 21.233 23.708 -19.549 1.00 49.81 258 GLN A C 1
ATOM 2063 O O . GLN A 1 258 ? 22.260 23.846 -20.196 1.00 49.81 258 GLN A O 1
ATOM 2068 N N . GLY A 1 259 ? 20.044 23.506 -20.136 1.00 65.88 259 GLY A N 1
ATOM 2069 C CA . GLY A 1 259 ? 19.873 23.405 -21.592 1.00 65.88 259 GLY A CA 1
ATOM 2070 C C . GLY A 1 259 ? 18.730 22.485 -22.035 1.00 65.88 259 GLY A C 1
ATOM 2071 O O . GLY A 1 259 ? 17.761 22.278 -21.297 1.00 65.88 259 GLY A O 1
ATOM 2072 N N . THR A 1 260 ? 18.856 21.952 -23.249 1.00 75.38 260 THR A N 1
ATOM 2073 C CA . THR A 1 260 ? 17.934 20.982 -23.864 1.00 75.38 260 THR A CA 1
ATOM 2074 C C . THR A 1 260 ? 18.036 19.619 -23.185 1.00 75.38 260 THR A C 1
ATOM 2076 O O . THR A 1 260 ? 19.141 19.180 -22.870 1.00 75.38 260 THR A O 1
ATOM 2079 N N . TYR A 1 261 ? 16.899 18.954 -22.985 1.00 83.81 261 TYR A N 1
ATOM 2080 C CA . TYR A 1 261 ? 16.851 17.568 -22.525 1.00 83.81 261 TYR A CA 1
ATOM 2081 C C . TYR A 1 261 ? 17.147 16.645 -23.697 1.00 83.81 261 TYR A C 1
ATOM 2083 O O . TYR A 1 261 ? 16.450 16.715 -24.709 1.00 83.81 261 TYR A O 1
ATOM 2091 N N . TYR A 1 262 ? 18.176 15.816 -23.565 1.00 86.31 262 TYR A N 1
ATOM 2092 C CA . TYR A 1 262 ? 18.460 14.764 -24.525 1.00 86.31 262 TYR A CA 1
ATOM 2093 C C . TYR A 1 262 ? 18.052 13.408 -23.968 1.00 86.31 262 TYR A C 1
ATOM 2095 O O . TYR A 1 262 ? 18.401 13.088 -22.831 1.00 86.31 262 TYR A O 1
ATOM 2103 N N . VAL A 1 263 ? 17.353 12.636 -24.792 1.00 89.69 263 VAL A N 1
ATOM 2104 C CA . VAL A 1 263 ? 17.020 11.227 -24.570 1.00 89.69 263 VAL A CA 1
ATOM 2105 C C . VAL A 1 263 ? 17.868 10.400 -25.526 1.00 89.69 263 VAL A C 1
ATOM 2107 O O . VAL A 1 263 ? 18.074 10.799 -26.670 1.00 89.69 263 VAL A O 1
ATOM 2110 N N . SER A 1 264 ? 18.414 9.288 -25.053 1.00 89.62 264 SER A N 1
ATOM 2111 C CA . SER A 1 264 ? 19.125 8.338 -25.907 1.00 89.62 264 SER A CA 1
ATOM 2112 C C . SER A 1 264 ? 18.220 7.783 -27.012 1.00 89.62 264 SER A C 1
ATOM 2114 O O . SER A 1 264 ? 17.151 7.274 -26.693 1.00 89.62 264 SER A O 1
ATOM 2116 N N . ASP A 1 265 ? 18.692 7.830 -28.257 1.00 91.50 265 ASP A N 1
ATOM 2117 C CA . ASP A 1 265 ? 18.079 7.177 -29.425 1.00 91.50 265 ASP A CA 1
ATOM 2118 C C . ASP A 1 265 ? 18.263 5.654 -29.313 1.00 91.50 265 ASP A C 1
ATOM 2120 O O . ASP A 1 265 ? 19.347 5.120 -29.572 1.00 91.50 265 ASP A O 1
ATOM 2124 N N . GLY A 1 266 ? 17.234 4.984 -28.804 1.00 90.44 266 GLY A N 1
ATOM 2125 C CA . GLY A 1 266 ? 17.195 3.555 -28.524 1.00 90.44 266 GLY A CA 1
ATOM 2126 C C . GLY A 1 266 ? 16.682 2.729 -29.704 1.00 90.44 266 GLY A C 1
ATOM 2127 O O . GLY A 1 266 ? 17.118 1.585 -29.877 1.00 90.44 266 GLY A O 1
ATOM 2128 N N . ASP A 1 267 ? 15.801 3.305 -30.524 1.00 91.56 267 ASP A N 1
ATOM 2129 C CA . ASP A 1 267 ? 15.252 2.684 -31.732 1.00 91.56 267 ASP A CA 1
ATOM 2130 C C . ASP A 1 267 ? 16.158 2.839 -32.973 1.00 91.56 267 ASP A C 1
ATOM 2132 O O . ASP A 1 267 ? 16.002 2.116 -33.963 1.00 91.56 267 ASP A O 1
ATOM 2136 N N . GLY A 1 268 ? 17.167 3.711 -32.897 1.00 88.44 268 GLY A N 1
ATOM 2137 C CA . GLY A 1 268 ? 18.148 3.964 -33.949 1.00 88.44 268 GLY A CA 1
ATOM 2138 C C . GLY A 1 268 ? 17.639 4.890 -35.056 1.00 88.44 268 GLY A C 1
ATOM 2139 O O . GLY A 1 268 ? 18.256 4.961 -36.128 1.00 88.44 268 GLY A O 1
ATOM 2140 N N . SER A 1 269 ? 16.524 5.586 -34.837 1.00 90.50 269 SER A N 1
ATOM 2141 C CA . SER A 1 269 ? 15.851 6.451 -35.810 1.00 90.50 269 SER A CA 1
ATOM 2142 C C . SER A 1 269 ? 16.715 7.618 -36.287 1.00 90.50 269 SER A C 1
ATOM 2144 O O . SER A 1 269 ? 16.555 8.077 -37.425 1.00 90.50 269 SER A O 1
ATOM 2146 N N . THR A 1 270 ? 17.708 8.059 -35.503 1.00 85.31 270 THR A N 1
ATOM 2147 C CA . THR A 1 270 ? 18.641 9.106 -35.949 1.00 85.31 270 THR A CA 1
ATOM 2148 C C . THR A 1 270 ? 19.603 8.618 -37.037 1.00 85.31 270 THR A C 1
ATOM 2150 O O . THR A 1 270 ? 20.281 9.435 -37.675 1.00 85.31 270 THR A O 1
ATOM 2153 N N . GLY A 1 271 ? 19.691 7.298 -37.258 1.00 83.25 271 GLY A N 1
ATOM 2154 C CA . GLY A 1 271 ? 20.620 6.665 -38.197 1.00 83.25 271 GLY A CA 1
ATOM 2155 C C . GLY A 1 271 ? 22.090 6.861 -37.814 1.00 83.25 271 GLY A C 1
ATOM 2156 O O . GLY A 1 271 ? 22.981 6.741 -38.659 1.00 83.25 271 GLY A O 1
ATOM 2157 N N . ARG A 1 272 ? 22.352 7.233 -36.558 1.00 79.44 272 ARG A N 1
ATOM 2158 C CA . ARG A 1 272 ? 23.672 7.536 -36.000 1.00 79.44 272 ARG A CA 1
ATOM 2159 C C . ARG A 1 272 ? 23.847 6.768 -34.692 1.00 79.44 272 ARG A C 1
ATOM 2161 O O . ARG A 1 272 ? 22.878 6.445 -34.023 1.00 79.44 272 ARG A O 1
ATOM 2168 N N . GLY A 1 273 ? 25.097 6.550 -34.293 1.00 78.12 273 GLY A N 1
ATOM 2169 C CA . GLY A 1 273 ? 25.414 5.882 -33.029 1.00 78.12 273 GLY A CA 1
ATOM 2170 C C . GLY A 1 273 ? 25.682 4.389 -33.176 1.00 78.12 273 GLY A C 1
ATOM 2171 O O . GLY A 1 273 ? 25.807 3.860 -34.281 1.00 78.12 273 GLY A O 1
ATOM 2172 N N . TRP A 1 274 ? 25.870 3.734 -32.036 1.00 77.56 274 TRP A N 1
ATOM 2173 C CA . TRP A 1 274 ? 26.188 2.313 -31.950 1.00 77.56 274 TRP A CA 1
ATOM 2174 C C . TRP A 1 274 ? 24.927 1.445 -31.994 1.00 77.56 274 TRP A C 1
ATOM 2176 O O . TRP A 1 274 ? 23.823 1.909 -31.723 1.00 77.56 274 TRP A O 1
ATOM 2186 N N . ARG A 1 275 ? 25.090 0.154 -32.311 1.00 79.69 275 ARG A N 1
ATOM 2187 C CA . ARG A 1 275 ? 23.972 -0.796 -32.361 1.00 79.69 275 ARG A CA 1
ATOM 2188 C C . ARG A 1 275 ? 23.356 -0.957 -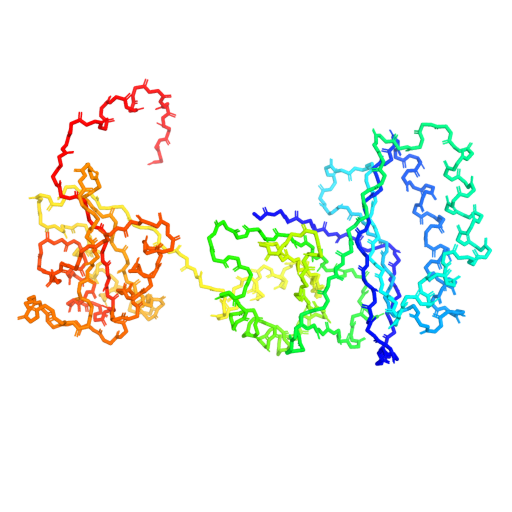30.975 1.00 79.69 275 ARG A C 1
ATOM 2190 O O . ARG A 1 275 ? 24.028 -1.472 -30.082 1.00 79.69 275 ARG A O 1
ATOM 2197 N N . THR A 1 276 ? 22.089 -0.595 -30.826 1.00 85.06 276 THR A N 1
ATOM 2198 C CA . THR A 1 276 ? 21.339 -0.716 -29.573 1.00 85.06 276 THR A CA 1
ATOM 2199 C C . THR A 1 276 ? 21.011 -2.179 -29.240 1.00 85.06 276 THR A C 1
ATOM 2201 O O . THR A 1 276 ? 21.079 -3.074 -30.094 1.00 85.06 276 THR A O 1
ATOM 2204 N N . GLN A 1 277 ? 20.739 -2.451 -27.962 1.00 87.06 277 GLN A N 1
ATOM 2205 C CA . GLN A 1 277 ? 20.236 -3.756 -27.516 1.00 87.06 277 GLN A CA 1
ATOM 2206 C C . GLN A 1 277 ? 18.702 -3.779 -27.600 1.00 87.06 277 GLN A C 1
ATOM 2208 O O . GLN A 1 277 ? 18.090 -2.710 -27.576 1.00 87.06 277 GLN A O 1
ATOM 2213 N N . PRO A 1 278 ? 18.066 -4.966 -27.669 1.00 85.94 278 PRO A N 1
ATOM 2214 C CA . PRO A 1 278 ? 16.608 -5.075 -27.612 1.00 85.94 278 PRO A CA 1
ATOM 2215 C C . PRO A 1 278 ? 16.018 -4.286 -26.439 1.00 85.94 278 PRO A C 1
ATOM 2217 O O . PRO A 1 278 ? 16.632 -4.227 -25.377 1.00 85.94 278 PRO A O 1
ATOM 2220 N N . SER A 1 279 ? 14.843 -3.686 -26.611 1.00 85.75 279 SER A N 1
ATOM 2221 C CA . SER A 1 279 ? 14.153 -2.894 -25.580 1.00 85.75 279 SER A CA 1
ATOM 2222 C C . SER A 1 279 ? 14.797 -1.542 -25.231 1.00 85.75 279 SER A C 1
ATOM 2224 O O . SER A 1 279 ? 14.314 -0.863 -24.324 1.00 85.75 279 SER A O 1
ATOM 2226 N N . ALA A 1 280 ? 15.865 -1.113 -25.916 1.00 88.12 280 ALA A N 1
ATOM 2227 C CA . ALA A 1 280 ? 16.379 0.255 -25.775 1.00 88.12 280 ALA A CA 1
ATOM 2228 C C . ALA A 1 280 ? 15.370 1.304 -26.290 1.00 88.12 280 ALA A C 1
ATOM 2230 O O . ALA A 1 280 ? 15.247 2.378 -25.705 1.00 88.12 280 ALA A O 1
ATOM 2231 N N . ASP A 1 281 ? 14.590 0.953 -27.313 1.00 90.56 281 ASP A N 1
ATOM 2232 C CA . ASP A 1 281 ? 13.449 1.707 -27.848 1.00 90.56 281 ASP A CA 1
ATOM 2233 C C . ASP A 1 281 ? 12.355 1.948 -26.792 1.00 90.56 281 ASP A C 1
ATOM 2235 O O . ASP A 1 281 ? 11.772 3.029 -26.707 1.00 90.56 281 ASP A O 1
ATOM 2239 N N . VAL A 1 282 ? 12.120 0.969 -25.913 1.00 88.81 282 VAL A N 1
ATOM 2240 C CA . VAL A 1 282 ? 11.170 1.108 -24.799 1.00 88.81 282 VAL A CA 1
ATOM 2241 C C . VAL A 1 282 ? 11.657 2.159 -23.796 1.00 88.81 282 VAL A C 1
ATOM 2243 O O . VAL A 1 282 ? 10.857 2.956 -23.304 1.00 88.81 282 VAL A O 1
ATOM 2246 N N . ILE A 1 283 ? 12.965 2.191 -23.509 1.00 89.62 283 ILE A N 1
ATOM 2247 C CA . ILE A 1 283 ? 13.576 3.178 -22.603 1.00 89.62 283 ILE A CA 1
ATOM 2248 C C . ILE A 1 283 ? 13.490 4.585 -23.205 1.00 89.62 283 ILE A C 1
ATOM 2250 O O . ILE A 1 283 ? 13.145 5.534 -22.502 1.00 89.62 283 ILE A O 1
ATOM 2254 N N . GLU A 1 284 ? 13.779 4.726 -24.497 1.00 91.88 284 GLU A N 1
ATOM 2255 C CA . GLU A 1 284 ? 13.629 5.986 -25.225 1.00 91.88 284 GLU A CA 1
ATOM 2256 C C . GLU A 1 284 ? 12.191 6.505 -25.161 1.00 91.88 284 GLU A C 1
ATOM 2258 O O . GLU A 1 284 ? 11.951 7.622 -24.691 1.00 91.88 284 GLU A O 1
ATOM 2263 N N . LYS A 1 285 ? 11.227 5.670 -25.565 1.00 89.19 285 LYS A N 1
ATOM 2264 C CA . LYS A 1 285 ? 9.808 6.026 -25.576 1.00 89.19 285 LYS A CA 1
ATOM 2265 C C . LYS A 1 285 ? 9.323 6.451 -24.192 1.00 89.19 285 LYS A C 1
ATOM 2267 O O . LYS A 1 285 ? 8.637 7.463 -24.079 1.00 89.19 285 LYS A O 1
ATOM 2272 N N . LEU A 1 286 ? 9.719 5.727 -23.140 1.00 88.44 286 LEU A N 1
ATOM 2273 C CA . LEU A 1 286 ? 9.384 6.064 -21.754 1.00 88.44 286 LEU A CA 1
ATOM 2274 C C . LEU A 1 286 ? 9.787 7.505 -21.406 1.00 88.44 286 LEU A C 1
ATOM 2276 O O . LEU A 1 286 ? 9.002 8.249 -20.815 1.00 88.44 286 LEU A O 1
ATOM 2280 N N . TRP A 1 287 ? 11.002 7.913 -21.776 1.00 88.00 287 TRP A N 1
ATOM 2281 C CA . TRP A 1 287 ? 11.493 9.255 -21.480 1.00 88.00 287 TRP A CA 1
ATOM 2282 C C . TRP A 1 287 ? 10.865 10.330 -22.359 1.00 88.00 287 TRP A C 1
ATOM 2284 O O . TRP A 1 287 ? 10.538 11.405 -21.850 1.00 88.00 287 TRP A O 1
ATOM 2294 N N . LEU A 1 288 ? 10.676 10.060 -23.652 1.00 89.44 288 LEU A N 1
ATOM 2295 C CA . LEU A 1 288 ? 10.003 10.987 -24.560 1.00 89.44 288 LEU A CA 1
ATOM 2296 C C . LEU A 1 288 ? 8.562 11.251 -24.107 1.00 89.44 288 LEU A C 1
ATOM 2298 O O . LEU A 1 288 ? 8.180 12.416 -23.981 1.00 89.44 288 LEU A O 1
ATOM 2302 N N . ASP A 1 289 ? 7.809 10.200 -23.768 1.00 85.56 289 ASP A N 1
ATOM 2303 C CA . ASP A 1 289 ? 6.443 10.302 -23.246 1.00 85.56 289 ASP A CA 1
ATOM 2304 C C . ASP A 1 289 ? 6.410 11.093 -21.930 1.00 85.56 289 ASP A C 1
ATOM 2306 O O . ASP A 1 289 ? 5.584 11.996 -21.765 1.00 85.56 289 ASP A O 1
ATOM 2310 N N . TYR A 1 290 ? 7.343 10.814 -21.010 1.00 83.75 290 TYR A N 1
ATOM 2311 C CA . TYR A 1 290 ? 7.464 11.555 -19.754 1.00 83.75 290 TYR A CA 1
ATOM 2312 C C . TYR A 1 290 ? 7.686 13.054 -19.993 1.00 83.75 290 TYR A C 1
ATOM 2314 O O . TYR A 1 290 ? 6.967 13.880 -19.425 1.00 83.75 290 TYR A O 1
ATOM 2322 N N . PHE A 1 291 ? 8.656 13.422 -20.838 1.00 84.88 291 PHE A N 1
ATOM 2323 C CA . PHE A 1 291 ? 8.960 14.826 -21.116 1.00 84.88 291 PHE A CA 1
ATOM 2324 C C . PHE A 1 291 ? 7.813 15.532 -21.843 1.00 84.88 291 PHE A C 1
ATOM 2326 O O . PHE A 1 291 ? 7.464 16.650 -21.454 1.00 84.88 291 PHE A O 1
ATOM 2333 N N . ALA A 1 292 ? 7.172 14.880 -22.818 1.00 87.00 292 ALA A N 1
ATOM 2334 C CA . ALA A 1 292 ? 5.971 15.406 -23.465 1.00 87.00 292 ALA A CA 1
ATOM 2335 C C . ALA A 1 292 ? 4.845 15.655 -22.449 1.00 87.00 292 ALA A C 1
ATOM 2337 O O . ALA A 1 292 ? 4.240 16.730 -22.461 1.00 87.00 292 ALA A O 1
ATOM 2338 N N . GLY A 1 293 ? 4.618 14.717 -21.524 1.00 80.94 293 GLY A N 1
ATOM 2339 C CA . GLY A 1 293 ? 3.598 14.824 -20.478 1.00 80.94 293 GLY A CA 1
ATOM 2340 C C . GLY A 1 293 ? 3.780 16.023 -19.542 1.00 80.94 293 GLY A C 1
ATOM 2341 O O . GLY A 1 293 ? 2.797 16.562 -19.037 1.00 80.94 293 GLY A O 1
ATOM 2342 N N . ILE A 1 294 ? 5.017 16.495 -19.354 1.00 82.75 294 ILE A N 1
ATOM 2343 C CA . ILE A 1 294 ? 5.331 17.693 -18.553 1.00 82.75 294 ILE A CA 1
ATOM 2344 C C . ILE A 1 294 ? 5.647 18.936 -19.402 1.00 82.75 294 ILE A C 1
ATOM 2346 O O . ILE A 1 294 ? 6.153 19.931 -18.882 1.00 82.75 294 ILE A O 1
ATOM 2350 N N . GLY A 1 295 ? 5.349 18.903 -20.705 1.00 85.69 295 GLY A N 1
ATOM 2351 C CA . GLY A 1 295 ? 5.507 20.046 -21.609 1.00 85.69 295 GLY A CA 1
ATOM 2352 C C . GLY A 1 295 ? 6.958 20.383 -21.970 1.00 85.69 295 GLY A C 1
ATOM 2353 O O . GLY A 1 295 ? 7.264 21.529 -22.301 1.00 85.69 295 GLY A O 1
ATOM 2354 N N . ILE A 1 296 ? 7.866 19.409 -21.8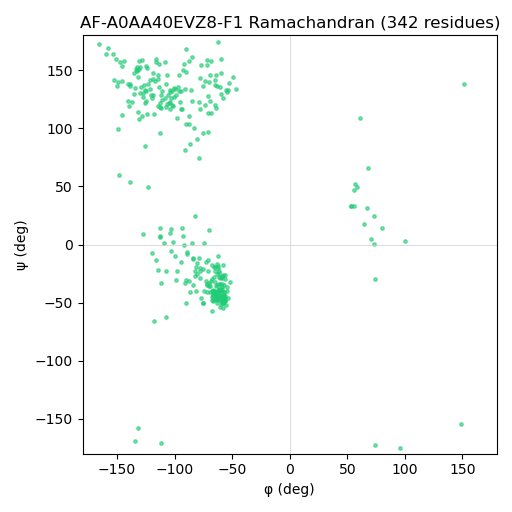99 1.00 85.62 296 ILE A N 1
ATOM 2355 C CA . ILE A 1 296 ? 9.280 19.553 -22.249 1.00 85.62 296 ILE A CA 1
ATOM 2356 C C . ILE A 1 296 ? 9.545 18.894 -23.605 1.00 85.62 296 ILE A C 1
ATOM 2358 O O . ILE A 1 296 ? 9.349 17.698 -23.785 1.00 85.62 296 ILE A O 1
ATOM 2362 N N . ALA A 1 297 ? 10.064 19.669 -24.559 1.00 88.94 297 ALA A N 1
ATOM 2363 C CA . ALA A 1 297 ? 10.524 19.142 -25.841 1.00 88.94 297 ALA A CA 1
ATOM 2364 C C . ALA A 1 297 ? 11.933 18.541 -25.696 1.00 88.94 297 ALA A C 1
ATOM 2366 O O . ALA A 1 297 ? 12.940 19.249 -25.827 1.00 88.94 297 ALA A O 1
ATOM 2367 N N . ALA A 1 298 ? 11.999 17.247 -25.386 1.00 88.25 298 ALA A N 1
ATOM 2368 C CA . ALA A 1 298 ? 13.245 16.493 -25.421 1.00 88.25 298 ALA A CA 1
ATOM 2369 C C . ALA A 1 298 ? 13.708 16.248 -26.868 1.00 88.25 298 ALA A C 1
ATOM 2371 O O . ALA A 1 298 ? 12.908 16.266 -27.802 1.00 88.25 298 ALA A O 1
ATOM 2372 N N . LYS A 1 299 ? 15.015 16.060 -27.056 1.00 89.38 299 LYS A N 1
ATOM 2373 C CA . LYS A 1 299 ? 15.623 15.702 -28.340 1.00 89.38 299 LYS A CA 1
ATOM 2374 C C . LYS A 1 299 ? 16.324 14.363 -28.235 1.00 89.38 299 LYS A C 1
ATOM 2376 O O . LYS A 1 299 ? 17.010 14.101 -27.254 1.00 89.38 299 LYS A O 1
ATOM 2381 N N . GLU A 1 300 ? 16.236 13.575 -29.283 1.00 89.88 300 GLU A N 1
ATOM 2382 C CA . GLU A 1 300 ? 16.984 12.331 -29.385 1.00 89.88 300 GLU A CA 1
ATOM 2383 C C . GLU A 1 300 ? 18.482 12.616 -29.553 1.00 89.88 300 GLU A C 1
ATOM 2385 O O . GLU A 1 300 ? 18.903 13.607 -30.171 1.00 89.88 300 GLU A O 1
ATOM 2390 N N . ARG A 1 301 ? 19.309 11.746 -28.979 1.00 87.06 301 ARG A N 1
ATOM 2391 C CA . ARG A 1 301 ? 20.761 11.748 -29.122 1.00 87.06 301 ARG A CA 1
ATOM 2392 C C . ARG A 1 301 ? 21.229 10.316 -29.322 1.00 87.06 301 ARG A C 1
ATOM 2394 O O . ARG A 1 301 ? 21.027 9.475 -28.455 1.00 87.06 301 ARG A O 1
ATOM 2401 N N . ALA A 1 302 ? 21.923 10.088 -30.431 1.00 87.06 302 ALA A N 1
ATOM 2402 C CA . ALA A 1 302 ? 22.565 8.819 -30.749 1.00 87.06 302 ALA A CA 1
ATOM 2403 C C . ALA A 1 302 ? 23.363 8.246 -29.564 1.00 87.06 302 ALA A C 1
ATOM 2405 O O . ALA A 1 302 ? 24.150 8.970 -28.940 1.00 87.06 302 ALA A O 1
ATOM 2406 N N . ILE A 1 303 ? 23.190 6.948 -29.299 1.00 85.75 303 ILE A N 1
ATOM 2407 C CA . ILE A 1 303 ? 23.960 6.220 -28.285 1.00 85.75 303 ILE A CA 1
ATOM 2408 C C . ILE A 1 303 ? 25.412 6.072 -28.748 1.00 85.75 303 ILE A C 1
ATOM 2410 O O . ILE A 1 303 ? 25.688 5.579 -29.846 1.00 85.75 303 ILE A O 1
ATOM 2414 N N . GLY A 1 304 ? 26.339 6.558 -27.921 1.00 80.19 304 GLY A N 1
ATOM 2415 C CA . GLY A 1 304 ? 27.764 6.658 -28.220 1.00 80.19 304 GLY A CA 1
ATOM 2416 C C . GLY A 1 304 ? 28.631 5.724 -27.377 1.00 80.19 304 GLY A C 1
ATOM 2417 O O . GLY A 1 304 ? 28.152 4.849 -26.666 1.00 80.19 304 GLY A O 1
ATOM 2418 N N . PHE A 1 305 ? 29.945 5.916 -27.476 1.00 79.94 305 PHE A N 1
ATOM 2419 C CA . PHE A 1 305 ? 30.958 5.246 -26.646 1.00 79.94 305 PHE A CA 1
ATOM 2420 C C . PHE A 1 305 ? 31.528 6.183 -25.568 1.00 79.94 305 PHE A C 1
ATOM 2422 O O . PHE A 1 305 ? 32.556 5.899 -24.962 1.00 79.94 305 PHE A O 1
ATOM 2429 N N . ASP A 1 306 ? 30.912 7.348 -25.394 1.00 73.56 306 ASP A N 1
ATOM 2430 C CA . ASP A 1 306 ? 31.470 8.506 -24.705 1.00 73.56 306 ASP A CA 1
ATOM 2431 C C . ASP A 1 306 ? 31.118 8.577 -23.215 1.00 73.56 306 ASP A C 1
ATOM 2433 O O . ASP A 1 306 ? 31.425 9.585 -22.592 1.00 73.56 306 ASP A O 1
ATOM 2437 N N . SER A 1 307 ? 30.488 7.541 -22.651 1.00 82.19 307 SER A N 1
ATOM 2438 C CA . SER A 1 307 ? 29.925 7.579 -21.297 1.00 82.19 307 SER A CA 1
ATOM 2439 C C . SER A 1 307 ? 29.752 6.168 -20.699 1.00 82.19 307 SER A C 1
ATOM 2441 O O . SER A 1 307 ? 29.900 5.153 -21.388 1.00 82.19 307 SER A O 1
ATOM 2443 N N . ASP A 1 308 ? 29.455 6.091 -19.398 1.00 85.69 308 ASP A N 1
ATOM 2444 C CA . ASP A 1 308 ? 29.420 4.860 -18.592 1.00 85.69 308 ASP A CA 1
A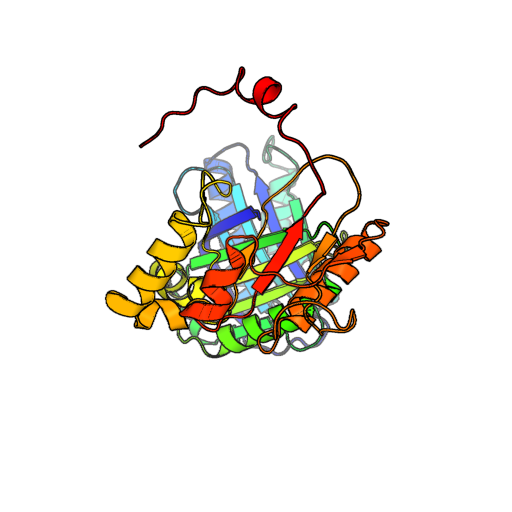TOM 2445 C C . ASP A 1 308 ? 28.480 3.770 -19.132 1.00 85.69 308 ASP A C 1
ATOM 2447 O O . ASP A 1 308 ? 28.745 2.574 -18.976 1.00 85.69 308 ASP A O 1
ATOM 2451 N N . HIS A 1 309 ? 27.406 4.170 -19.816 1.00 87.81 309 HIS A N 1
ATOM 2452 C CA . HIS A 1 309 ? 26.446 3.252 -20.431 1.00 87.81 309 HIS A CA 1
ATOM 2453 C C . HIS A 1 309 ? 27.078 2.300 -21.459 1.00 87.81 309 HIS A C 1
ATOM 2455 O O . HIS A 1 309 ? 26.597 1.178 -21.635 1.00 87.81 309 HIS A O 1
ATOM 2461 N N . PHE A 1 310 ? 28.188 2.697 -22.090 1.00 88.31 310 PHE A N 1
ATOM 2462 C CA . PHE A 1 310 ? 28.878 1.886 -23.091 1.00 88.31 310 PHE A CA 1
ATOM 2463 C C . PHE A 1 310 ? 29.275 0.500 -22.561 1.00 88.31 310 PHE A C 1
ATOM 2465 O O . PHE A 1 310 ? 29.062 -0.507 -23.234 1.00 88.31 310 PHE A O 1
ATOM 2472 N N . PHE A 1 311 ? 29.815 0.413 -21.342 1.00 90.69 311 PHE A N 1
ATOM 2473 C CA . PHE A 1 311 ? 30.325 -0.854 -20.805 1.00 90.69 311 PHE A CA 1
ATOM 2474 C C . PHE A 1 311 ? 29.206 -1.830 -20.433 1.00 90.69 311 PHE A C 1
ATOM 2476 O O . PHE A 1 311 ? 29.370 -3.037 -20.598 1.00 90.69 311 PHE A O 1
ATOM 2483 N N . PHE A 1 312 ? 28.043 -1.331 -20.016 1.00 92.19 312 PHE A N 1
ATOM 2484 C CA . PHE A 1 312 ? 26.864 -2.169 -19.776 1.00 92.19 312 PHE A CA 1
ATOM 2485 C C . PHE A 1 312 ? 26.336 -2.771 -21.081 1.00 92.19 312 PHE A C 1
ATOM 2487 O O . PHE A 1 312 ? 25.985 -3.951 -21.134 1.00 92.19 312 PHE A O 1
ATOM 2494 N N . GLN A 1 313 ? 26.351 -1.987 -22.156 1.00 90.44 313 GLN A N 1
ATOM 2495 C CA . GLN A 1 313 ? 25.951 -2.452 -23.477 1.00 90.44 313 GLN A CA 1
ATOM 2496 C C . GLN A 1 313 ? 26.969 -3.412 -24.100 1.00 90.44 313 GLN A C 1
ATOM 2498 O O . GLN A 1 313 ? 26.576 -4.401 -24.720 1.00 90.44 313 GLN A O 1
ATOM 2503 N N . GLU A 1 314 ? 28.264 -3.135 -23.956 1.00 90.62 314 GLU A N 1
ATOM 2504 C CA . GLU A 1 314 ? 29.311 -3.898 -24.632 1.00 90.62 314 GLU A CA 1
ATOM 2505 C C . GLU A 1 314 ? 29.754 -5.132 -23.844 1.00 90.62 314 GLU A C 1
ATOM 2507 O O . GLU A 1 314 ? 29.939 -6.190 -24.437 1.00 90.62 314 GLU A O 1
ATOM 2512 N N . ILE A 1 315 ? 29.888 -5.042 -22.522 1.00 93.12 315 ILE A N 1
ATOM 2513 C CA . ILE A 1 315 ? 30.364 -6.157 -21.691 1.00 93.12 315 ILE A CA 1
ATOM 2514 C C . ILE A 1 315 ? 29.181 -7.005 -21.225 1.00 93.12 315 ILE A C 1
ATOM 2516 O O . ILE A 1 315 ? 29.180 -8.215 -21.429 1.00 93.12 315 ILE A O 1
ATOM 2520 N N . LEU A 1 316 ? 28.148 -6.375 -20.655 1.00 93.06 316 LEU A N 1
ATOM 2521 C CA . LEU A 1 316 ? 27.011 -7.095 -20.064 1.00 93.06 316 LEU A CA 1
ATOM 2522 C C . LEU A 1 316 ? 25.877 -7.384 -21.060 1.00 93.06 316 LEU A C 1
ATOM 2524 O O . LEU A 1 316 ? 24.926 -8.085 -20.716 1.00 93.06 316 LEU A O 1
ATOM 2528 N N . LYS A 1 317 ? 25.956 -6.831 -22.279 1.00 92.75 317 LYS A N 1
ATOM 2529 C CA . LYS A 1 317 ? 24.927 -6.928 -23.330 1.00 92.75 317 LYS A CA 1
ATOM 2530 C C . LYS A 1 317 ? 23.532 -6.491 -22.856 1.00 92.75 317 LYS A C 1
ATOM 2532 O O . LYS A 1 317 ? 22.524 -7.014 -23.324 1.00 92.75 317 LYS A O 1
ATOM 2537 N N . LYS A 1 318 ? 23.470 -5.518 -21.939 1.00 92.19 318 LYS A N 1
ATOM 2538 C CA . LYS A 1 318 ? 22.215 -4.983 -21.390 1.00 92.19 318 LYS A CA 1
ATOM 2539 C C . LYS A 1 318 ? 21.722 -3.776 -22.168 1.00 92.19 318 LYS A C 1
ATOM 2541 O O . LYS A 1 318 ? 22.519 -3.013 -22.712 1.00 92.19 318 LYS A O 1
ATOM 2546 N N . SER A 1 319 ? 20.406 -3.601 -22.189 1.00 92.12 319 SER A N 1
ATOM 2547 C CA . SER A 1 319 ? 19.758 -2.409 -22.734 1.00 92.12 319 SER A CA 1
ATOM 2548 C C . SER A 1 319 ? 20.137 -1.199 -21.906 1.00 92.12 319 SER A C 1
ATOM 2550 O O . SER A 1 319 ? 20.189 -1.263 -20.675 1.00 92.12 319 SER A O 1
ATOM 2552 N N . VAL A 1 320 ? 20.428 -0.098 -22.588 1.00 90.88 320 VAL A N 1
ATOM 2553 C CA . VAL A 1 320 ? 20.851 1.134 -21.938 1.00 90.88 320 VAL A CA 1
ATOM 2554 C C . VAL A 1 320 ? 20.046 2.304 -22.458 1.00 90.88 320 VAL A C 1
ATOM 2556 O O . VAL A 1 320 ? 19.618 2.314 -23.610 1.00 90.88 320 VAL A O 1
ATOM 2559 N N . GLY A 1 321 ? 19.882 3.302 -21.605 1.00 88.31 321 GLY A N 1
ATOM 2560 C CA . GLY A 1 321 ? 19.430 4.617 -22.019 1.00 88.31 321 GLY A CA 1
ATOM 2561 C C . GLY A 1 321 ? 20.061 5.678 -21.143 1.00 88.31 321 GLY A C 1
ATOM 2562 O O . GLY A 1 321 ? 20.489 5.396 -20.022 1.00 88.31 321 GLY A O 1
ATOM 2563 N N . PHE A 1 322 ? 20.138 6.897 -21.656 1.00 84.44 322 PHE A N 1
ATOM 2564 C CA . PHE A 1 322 ? 20.655 8.018 -20.888 1.00 84.44 322 PHE A CA 1
ATOM 2565 C C . PHE A 1 322 ? 19.773 9.247 -21.017 1.00 84.44 322 PHE A C 1
ATOM 2567 O O . PHE A 1 322 ? 19.137 9.491 -22.045 1.00 84.44 322 PHE A O 1
ATOM 2574 N N . LEU A 1 323 ? 19.805 10.053 -19.961 1.00 82.44 323 LEU A N 1
ATOM 2575 C CA . LEU A 1 323 ? 19.320 11.421 -19.970 1.00 82.44 323 LEU A CA 1
ATOM 2576 C C . LEU A 1 323 ? 20.511 12.349 -19.805 1.00 82.44 323 LEU A C 1
ATOM 2578 O O . LEU A 1 323 ? 21.203 12.273 -18.797 1.00 82.44 323 LEU A O 1
ATOM 2582 N N . SER A 1 324 ? 20.725 13.255 -20.758 1.00 72.56 324 SER A N 1
ATOM 2583 C CA . SER A 1 324 ? 21.800 14.248 -20.645 1.00 72.56 324 SER A CA 1
ATOM 2584 C C . SER A 1 324 ? 21.298 15.661 -20.906 1.00 72.56 324 SER A C 1
ATOM 2586 O O . SER A 1 324 ? 20.326 15.889 -21.633 1.00 72.56 324 SER A O 1
ATOM 2588 N N . ARG A 1 325 ? 21.974 16.641 -20.302 1.00 62.97 325 ARG A N 1
ATOM 2589 C CA . ARG A 1 325 ? 21.708 18.067 -20.493 1.00 62.97 325 ARG A CA 1
ATOM 2590 C C . ARG A 1 325 ? 23.042 18.759 -20.774 1.00 62.97 325 ARG A C 1
ATOM 2592 O O . ARG A 1 325 ? 23.913 18.836 -19.921 1.00 62.97 325 ARG A O 1
ATOM 2599 N N . ALA A 1 326 ? 23.244 19.178 -22.019 1.00 40.62 326 ALA A N 1
ATOM 2600 C CA . ALA A 1 326 ? 24.565 19.520 -22.549 1.00 40.62 326 ALA A CA 1
ATOM 2601 C C . ALA A 1 326 ? 25.306 20.637 -21.759 1.00 40.62 326 ALA A C 1
ATOM 2603 O O . ALA A 1 326 ? 24.799 21.748 -21.647 1.00 40.62 326 ALA A O 1
ATOM 2604 N N . TRP A 1 327 ? 26.546 20.346 -21.321 1.00 36.38 327 TRP A N 1
ATOM 2605 C CA . TRP A 1 327 ? 27.604 21.251 -20.806 1.00 36.38 327 TRP A CA 1
ATOM 2606 C C . TRP A 1 327 ? 27.305 22.080 -19.526 1.00 36.38 327 TRP A C 1
ATOM 2608 O O . TRP A 1 327 ? 26.546 23.040 -19.578 1.00 36.38 327 TRP A O 1
ATOM 2618 N N . MET A 1 328 ? 27.932 21.764 -18.370 1.00 46.19 328 MET A N 1
ATOM 2619 C CA . MET A 1 328 ? 28.845 22.640 -17.569 1.00 46.19 328 MET A CA 1
ATOM 2620 C C . MET A 1 328 ? 28.920 22.400 -16.037 1.00 46.19 328 MET A C 1
ATOM 2622 O O . MET A 1 328 ? 27.924 22.392 -15.316 1.00 46.19 328 MET A O 1
ATOM 2626 N N . LEU A 1 329 ? 30.166 22.455 -15.541 1.00 37.44 329 LEU A N 1
ATOM 2627 C CA . LEU A 1 329 ? 30.692 22.260 -14.176 1.00 37.44 329 LEU A CA 1
ATOM 2628 C C . LEU A 1 329 ? 30.621 23.479 -13.207 1.00 37.44 329 LEU A C 1
ATOM 2630 O O . LEU A 1 329 ? 31.441 23.581 -12.299 1.00 37.44 329 LEU A O 1
ATOM 2634 N N . ARG A 1 330 ? 29.721 24.467 -13.354 1.00 39.44 330 ARG A N 1
ATOM 2635 C CA . ARG A 1 330 ? 29.848 25.736 -12.575 1.00 39.44 330 ARG A CA 1
ATOM 2636 C C . ARG A 1 330 ? 28.842 26.025 -11.453 1.00 39.44 330 ARG A C 1
ATOM 2638 O O . ARG A 1 330 ? 28.993 27.054 -10.801 1.00 39.44 330 ARG A O 1
ATOM 2645 N N . ARG A 1 331 ? 27.871 25.153 -11.139 1.00 42.97 331 ARG A N 1
ATOM 2646 C CA . ARG A 1 331 ? 26.896 25.426 -10.046 1.00 42.97 331 ARG A CA 1
ATOM 2647 C C . ARG A 1 331 ? 26.856 24.439 -8.872 1.00 42.97 331 ARG A C 1
ATOM 2649 O O . ARG A 1 331 ? 26.249 24.769 -7.856 1.00 42.97 331 ARG A O 1
ATOM 2656 N N . ILE A 1 332 ? 27.568 23.313 -8.933 1.00 47.16 332 ILE A N 1
ATOM 2657 C CA . ILE A 1 332 ? 27.600 22.311 -7.845 1.00 47.16 332 ILE A CA 1
ATOM 2658 C C . ILE A 1 332 ? 28.303 22.850 -6.574 1.00 47.16 332 ILE A C 1
ATOM 2660 O O . ILE A 1 332 ? 27.896 22.549 -5.453 1.00 47.16 332 ILE A O 1
ATOM 2664 N N . LEU A 1 333 ? 29.267 23.767 -6.716 1.00 38.09 333 LEU A N 1
ATOM 2665 C CA . LEU A 1 333 ? 30.009 24.355 -5.586 1.00 38.09 333 LEU A CA 1
ATOM 2666 C C . LEU A 1 333 ? 29.175 25.266 -4.661 1.00 38.09 333 LEU A C 1
ATOM 2668 O O . LEU A 1 333 ? 29.586 25.521 -3.530 1.00 38.09 333 LEU A O 1
ATOM 2672 N N . ALA A 1 334 ? 28.003 25.742 -5.096 1.00 35.22 334 ALA A N 1
ATOM 2673 C CA . ALA A 1 334 ? 27.131 26.567 -4.254 1.00 35.22 334 ALA A CA 1
ATOM 2674 C C . ALA A 1 334 ? 26.249 25.733 -3.302 1.00 35.22 334 ALA A C 1
ATOM 2676 O O . ALA A 1 334 ? 25.832 26.240 -2.262 1.00 35.22 334 ALA A O 1
ATOM 2677 N N . ILE A 1 335 ? 26.000 24.459 -3.629 1.00 37.47 335 ILE A N 1
ATOM 2678 C CA . ILE A 1 335 ? 25.131 23.557 -2.854 1.00 37.47 335 ILE A CA 1
ATOM 2679 C C . ILE A 1 335 ? 25.938 22.780 -1.799 1.00 37.47 335 ILE A C 1
ATOM 2681 O O . ILE A 1 335 ? 25.466 22.583 -0.682 1.00 37.47 335 ILE A O 1
ATOM 2685 N N . ILE A 1 336 ? 27.200 22.442 -2.090 1.00 42.41 336 ILE A N 1
ATOM 2686 C CA . ILE A 1 336 ? 28.072 21.654 -1.194 1.00 42.41 336 ILE A CA 1
ATOM 2687 C C . ILE A 1 336 ? 28.428 22.392 0.118 1.00 42.41 336 ILE A C 1
ATOM 2689 O O . ILE A 1 336 ? 28.753 21.760 1.117 1.00 42.41 336 ILE A O 1
ATOM 2693 N N . ARG A 1 337 ? 28.290 23.724 0.199 1.00 36.84 337 ARG A N 1
ATOM 2694 C CA . ARG A 1 337 ? 28.605 24.499 1.421 1.00 36.84 337 ARG A CA 1
ATOM 2695 C C . ARG A 1 337 ? 27.582 24.387 2.567 1.00 36.84 337 ARG A C 1
ATOM 2697 O O . ARG A 1 337 ? 27.764 25.067 3.575 1.00 36.84 337 ARG A O 1
ATOM 2704 N N . ARG A 1 338 ? 26.505 23.601 2.444 1.00 38.66 338 ARG A N 1
ATOM 2705 C CA . ARG A 1 338 ? 25.430 23.549 3.463 1.00 38.66 338 ARG A CA 1
ATOM 2706 C C . ARG A 1 338 ? 25.048 22.164 3.980 1.00 38.66 338 ARG A C 1
ATOM 2708 O O . ARG A 1 338 ? 24.085 22.072 4.733 1.00 38.66 338 ARG A O 1
ATOM 2715 N N . VAL A 1 339 ? 25.787 21.111 3.644 1.00 31.61 339 VAL A N 1
ATOM 2716 C CA . VAL A 1 339 ? 25.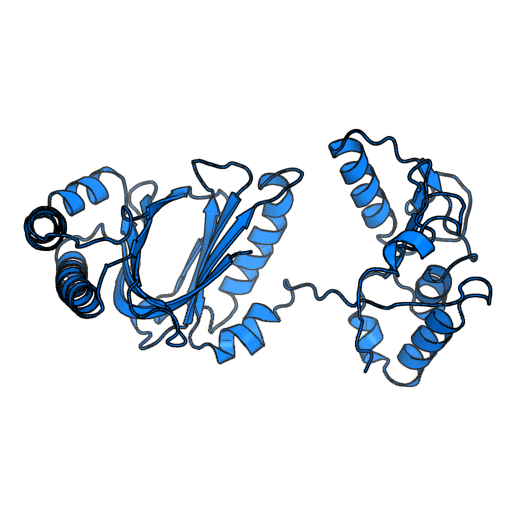489 19.772 4.168 1.00 31.61 339 VAL A CA 1
ATOM 2717 C C . VAL A 1 339 ? 26.771 19.141 4.695 1.00 31.61 339 VAL A C 1
ATOM 2719 O O . VAL A 1 339 ? 27.697 18.873 3.935 1.00 31.61 339 VAL A O 1
ATOM 2722 N N . THR A 1 340 ? 26.825 18.919 6.008 1.00 35.69 340 THR A N 1
ATOM 2723 C CA . THR A 1 340 ? 27.810 18.021 6.614 1.00 35.69 340 THR A CA 1
ATOM 2724 C C . THR A 1 340 ? 27.420 16.604 6.224 1.00 35.69 340 THR A C 1
ATOM 2726 O O . THR A 1 340 ? 26.369 16.121 6.638 1.00 35.69 340 THR A O 1
ATOM 2729 N N . ILE A 1 341 ? 28.245 15.954 5.410 1.00 32.72 341 ILE A N 1
ATOM 2730 C CA . ILE A 1 341 ? 28.071 14.550 5.042 1.00 32.72 341 ILE A CA 1
ATOM 2731 C C . ILE A 1 341 ? 29.117 13.751 5.813 1.00 32.72 341 ILE A C 1
ATOM 2733 O O . ILE A 1 341 ? 30.312 14.023 5.709 1.00 32.72 341 ILE A O 1
ATOM 2737 N N . SER A 1 342 ? 28.656 12.788 6.610 1.00 28.39 342 SER A N 1
ATOM 2738 C CA . SER A 1 342 ? 29.504 11.719 7.128 1.00 28.39 342 SER A CA 1
ATOM 2739 C C . SER A 1 342 ? 29.558 10.633 6.056 1.00 28.39 342 SER A C 1
ATOM 2741 O O . SER A 1 342 ? 28.517 10.193 5.570 1.00 28.39 342 SER A O 1
ATOM 2743 N N . ILE A 1 343 ? 30.769 10.292 5.631 1.00 31.77 343 ILE A N 1
ATOM 2744 C CA . ILE A 1 343 ? 31.066 9.292 4.604 1.00 31.77 343 ILE A CA 1
ATOM 2745 C C . ILE A 1 343 ? 31.488 8.021 5.355 1.00 31.77 343 ILE A C 1
ATOM 2747 O O . ILE A 1 343 ? 32.244 8.140 6.322 1.00 31.77 343 ILE A O 1
ATOM 2751 N N . MET A 1 344 ? 30.974 6.851 4.955 1.00 31.23 344 MET A N 1
ATOM 2752 C CA . MET A 1 344 ? 31.502 5.553 5.410 1.00 31.23 344 MET A CA 1
ATOM 2753 C C . MET A 1 344 ? 32.895 5.301 4.847 1.00 31.23 344 MET A C 1
ATOM 2755 O O . MET A 1 344 ? 33.076 5.549 3.632 1.00 31.23 344 MET A O 1
#

Organism: NCBI:txid314040

pLDDT: mean 83.67, std 14.91, range [28.39, 97.75]

Nearest PDB structures (foldseek):
  3mcs-assembly1_A  TM=8.225E-01  e=1.084E-09  Fusobacterium nucleatum subsp. nucleatum ATCC 25586
  3fmb-assembly1_B  TM=6.890E-01  e=1.588E-03  Bacteroides fragilis NCTC 9343
  2ftr-assembly1_B  TM=6.379E-01  e=5.586E-03  Halalkalibacterium halodurans C-125
  3bde-assembly1_A  TM=6.943E-01  e=1.547E-02  Mesorhizobium japonicum MAFF 303099
  3gz7-assembly1_B  TM=6.784E-01  e=1.965E-02  Bordetella bronchiseptica

Solvent-accessible surface area (backbone atoms only — not comparable to full-atom values): 19128 Å² total; per-residue (Å²): 121,52,82,46,45,34,43,66,80,35,79,36,61,49,100,61,84,56,88,46,74,56,40,39,39,43,34,42,41,39,28,61,39,51,69,56,32,53,50,50,48,57,38,50,39,53,43,40,58,47,38,61,74,74,35,89,46,48,32,30,32,32,37,31,32,57,58,86,75,86,54,68,28,46,39,33,39,40,40,30,19,19,21,67,71,49,45,56,49,52,62,64,31,68,64,40,36,51,53,48,54,50,42,56,74,71,40,82,72,49,52,74,49,84,65,46,74,44,63,48,32,85,50,78,89,77,35,57,54,74,42,82,65,46,69,69,53,86,65,38,31,32,38,41,36,42,46,73,48,92,68,88,29,48,78,80,50,43,70,59,51,49,53,42,47,55,52,45,67,73,36,86,54,47,27,28,42,32,50,28,37,33,83,90,35,76,30,30,39,35,39,44,36,28,19,66,28,63,63,50,38,66,70,44,63,66,59,30,91,77,51,78,82,86,85,86,81,88,75,73,64,63,94,69,66,30,58,52,42,42,50,50,41,50,47,33,62,75,76,34,52,76,61,52,75,73,51,73,62,47,78,39,79,53,62,81,41,68,73,60,45,31,35,28,38,23,74,44,84,83,77,47,62,61,90,64,40,80,68,8,36,57,51,27,49,54,51,54,53,51,32,51,76,73,74,40,84,61,40,78,36,58,37,63,80,88,51,52,55,34,32,42,40,70,70,67,64,26,20,45,38,40,46,38,14,65,74,69,93,82,65,66,76,74,60,62,80,78,62,92,76,88,78,135